Protein AF-A0A7S2B2K2-F1 (afdb_monomer_lite)

Structure (mmCIF, N/CA/C/O backbone):
data_AF-A0A7S2B2K2-F1
#
_entry.id   AF-A0A7S2B2K2-F1
#
loop_
_atom_site.group_PDB
_atom_site.id
_atom_site.type_symbol
_atom_site.label_atom_id
_atom_site.label_alt_id
_atom_site.label_comp_id
_atom_site.label_asym_id
_atom_site.label_entity_id
_atom_site.label_seq_id
_atom_site.pdbx_PDB_ins_code
_atom_site.Cartn_x
_atom_site.Cartn_y
_atom_site.Cartn_z
_atom_site.occupancy
_atom_site.B_iso_or_equiv
_atom_site.auth_seq_id
_atom_site.auth_comp_id
_atom_site.auth_asym_id
_atom_site.auth_atom_id
_atom_site.pdbx_PDB_model_num
ATOM 1 N N . LYS A 1 1 ? 22.784 30.316 -49.804 1.00 37.50 1 LYS A N 1
ATOM 2 C CA . LYS A 1 1 ? 23.635 29.127 -49.554 1.00 37.50 1 LYS A CA 1
ATOM 3 C C . LYS A 1 1 ? 23.018 28.379 -48.382 1.00 37.50 1 LYS A C 1
ATOM 5 O O . LYS A 1 1 ? 23.292 28.736 -47.247 1.00 37.50 1 LYS A O 1
ATOM 10 N N . GLY A 1 2 ? 22.085 27.472 -48.675 1.00 40.12 2 GLY A N 1
ATOM 11 C CA . GLY A 1 2 ? 21.479 26.598 -47.675 1.00 40.12 2 GLY A CA 1
ATOM 12 C C . GLY A 1 2 ? 22.471 25.495 -47.340 1.00 40.12 2 GLY A C 1
ATOM 13 O O . GLY A 1 2 ? 22.910 24.784 -48.241 1.00 40.12 2 GLY A O 1
ATOM 14 N N . GLY A 1 3 ? 22.888 25.439 -46.079 1.00 42.56 3 GLY A N 1
ATOM 15 C CA . GLY A 1 3 ? 23.553 24.270 -45.527 1.00 42.56 3 GLY A CA 1
ATOM 16 C C . GLY A 1 3 ? 22.473 23.242 -45.251 1.00 42.56 3 GLY A C 1
ATOM 17 O O . GLY A 1 3 ? 21.710 23.401 -44.304 1.00 42.56 3 GLY A O 1
ATOM 18 N N . ASP A 1 4 ? 22.381 22.261 -46.136 1.00 43.78 4 ASP A N 1
ATOM 19 C CA . ASP A 1 4 ? 21.595 21.055 -45.940 1.00 43.78 4 ASP A CA 1
ATOM 20 C C . ASP A 1 4 ? 22.182 20.329 -44.721 1.00 43.78 4 ASP A C 1
ATOM 22 O O . ASP A 1 4 ? 23.318 19.843 -44.747 1.00 43.78 4 ASP A O 1
ATOM 26 N N . VAL A 1 5 ? 21.463 20.384 -43.598 1.00 50.50 5 VAL A N 1
ATOM 27 C CA . VAL A 1 5 ? 21.798 19.626 -42.394 1.00 50.50 5 VAL A CA 1
ATOM 28 C C . VAL A 1 5 ? 21.483 18.182 -42.742 1.00 50.50 5 VAL A C 1
ATOM 30 O O . VAL A 1 5 ? 20.337 17.758 -42.672 1.00 50.50 5 VAL A O 1
ATOM 33 N N . SER A 1 6 ? 22.502 17.453 -43.194 1.00 49.41 6 SER A N 1
ATOM 34 C CA . SER A 1 6 ? 22.419 16.010 -43.394 1.00 49.41 6 SER A CA 1
ATOM 35 C C . SER A 1 6 ? 22.081 15.351 -42.059 1.00 49.41 6 SER A C 1
ATOM 37 O O . SER A 1 6 ? 22.935 15.120 -41.205 1.00 49.41 6 SER A O 1
ATOM 39 N N . GLU A 1 7 ? 20.792 15.104 -41.864 1.00 53.19 7 GLU A N 1
ATOM 40 C CA . GLU A 1 7 ? 20.238 14.296 -40.794 1.00 53.19 7 GLU A CA 1
ATOM 41 C C . GLU A 1 7 ? 20.699 12.853 -41.041 1.00 53.19 7 GLU A C 1
ATOM 43 O O . GLU A 1 7 ? 20.046 12.058 -41.714 1.00 53.19 7 GLU A O 1
ATOM 48 N N . SER A 1 8 ? 21.912 12.539 -40.580 1.00 51.50 8 SER A N 1
ATOM 49 C CA . SER A 1 8 ? 22.456 11.186 -40.587 1.00 51.50 8 SER A CA 1
ATOM 50 C C . SER A 1 8 ? 21.660 10.342 -39.587 1.00 51.50 8 SER A C 1
ATOM 52 O O . SER A 1 8 ? 22.046 10.191 -38.426 1.00 51.50 8 SER A O 1
ATOM 54 N N . THR A 1 9 ? 20.510 9.840 -40.024 1.00 63.94 9 THR A N 1
ATOM 55 C CA . THR A 1 9 ? 19.790 8.750 -39.368 1.00 63.94 9 THR A CA 1
ATOM 56 C C . THR A 1 9 ? 20.682 7.522 -39.469 1.00 63.94 9 THR A C 1
ATOM 58 O O . THR A 1 9 ? 20.973 7.036 -40.560 1.00 63.94 9 THR A O 1
ATOM 61 N N . ASP A 1 10 ? 21.225 7.078 -38.337 1.00 83.44 10 ASP A N 1
ATOM 62 C CA . ASP A 1 10 ? 21.935 5.807 -38.267 1.00 83.44 10 ASP A CA 1
ATOM 63 C C . ASP A 1 10 ? 20.862 4.705 -38.235 1.00 83.44 10 ASP A C 1
ATOM 65 O O . ASP A 1 10 ? 20.211 4.524 -37.201 1.00 83.44 10 ASP A O 1
ATOM 69 N N . PRO A 1 11 ? 20.640 3.967 -39.341 1.00 88.00 11 PRO A N 1
ATOM 70 C CA . PRO A 1 11 ? 19.542 3.009 -39.435 1.00 88.00 11 PRO A CA 1
ATOM 71 C C . PRO A 1 11 ? 19.664 1.884 -38.403 1.00 88.00 11 PRO A C 1
ATOM 73 O O . PRO A 1 11 ? 18.655 1.292 -38.015 1.00 88.00 11 PRO A O 1
ATOM 76 N N . LEU A 1 12 ? 20.882 1.586 -37.932 1.00 86.06 12 LEU A N 1
ATOM 77 C CA . LEU A 1 12 ? 21.098 0.602 -36.878 1.00 86.06 12 LEU A CA 1
ATOM 78 C C . LEU A 1 12 ? 20.634 1.140 -35.524 1.00 86.06 12 LEU A C 1
ATOM 80 O O . LEU A 1 12 ? 20.020 0.391 -34.764 1.00 86.06 12 LEU A O 1
ATOM 84 N N . ARG A 1 13 ? 20.900 2.420 -35.240 1.00 86.19 13 ARG A N 1
ATOM 85 C CA . ARG A 1 13 ? 20.445 3.114 -34.028 1.00 86.19 13 ARG A CA 1
ATOM 86 C C . ARG A 1 13 ? 18.924 3.255 -33.992 1.00 86.19 13 ARG A C 1
ATOM 88 O O . ARG A 1 13 ? 18.318 3.054 -32.942 1.00 86.19 13 ARG A O 1
ATOM 95 N N . ASP A 1 14 ? 18.305 3.561 -35.126 1.00 88.44 14 ASP A N 1
ATOM 96 C CA . ASP A 1 14 ? 16.847 3.679 -35.214 1.00 88.44 14 ASP A CA 1
ATOM 97 C C . ASP A 1 14 ? 16.176 2.310 -35.042 1.00 88.44 14 ASP A C 1
ATOM 99 O O . ASP A 1 14 ? 15.229 2.155 -34.264 1.00 88.44 14 ASP A O 1
ATOM 103 N N . TRP A 1 15 ? 16.714 1.278 -35.701 1.00 90.31 15 TRP A N 1
ATOM 104 C CA . TRP A 1 15 ? 16.233 -0.093 -35.545 1.00 90.31 15 TRP A CA 1
ATOM 105 C C . TRP A 1 15 ? 16.385 -0.603 -34.107 1.00 90.31 15 TRP A C 1
ATOM 107 O O . TRP A 1 15 ? 15.458 -1.205 -33.563 1.00 90.31 15 TRP A O 1
ATOM 117 N N . SER A 1 16 ? 17.530 -0.365 -33.468 1.00 88.06 16 SER A N 1
ATOM 118 C CA . SER A 1 16 ? 17.791 -0.827 -32.101 1.00 88.06 16 SER A CA 1
ATOM 119 C C . SER A 1 16 ? 16.955 -0.071 -31.070 1.00 88.06 16 SER A C 1
ATOM 121 O O . SER A 1 16 ? 16.406 -0.703 -30.165 1.00 88.06 16 SER A O 1
ATOM 123 N N . GLY A 1 17 ? 16.759 1.239 -31.254 1.00 89.19 17 GLY A N 1
ATOM 124 C CA . GLY A 1 17 ? 15.802 2.030 -30.484 1.00 89.19 17 GLY A CA 1
ATOM 125 C C . GLY A 1 17 ? 14.394 1.441 -30.564 1.00 89.19 17 GLY A C 1
ATOM 126 O O . GLY A 1 17 ? 13.789 1.155 -29.531 1.00 89.19 17 GLY A O 1
ATOM 127 N N . ALA A 1 18 ? 13.912 1.136 -31.775 1.00 91.44 18 ALA A N 1
ATOM 128 C CA . ALA A 1 18 ? 12.607 0.501 -31.969 1.00 91.44 18 ALA A CA 1
ATOM 129 C C . ALA A 1 18 ? 12.501 -0.873 -31.279 1.00 91.44 18 ALA A C 1
ATOM 131 O O . ALA A 1 18 ? 11.445 -1.217 -30.740 1.00 91.44 18 ALA A O 1
ATOM 132 N N . ARG A 1 19 ? 13.587 -1.662 -31.245 1.00 92.56 19 ARG A N 1
ATOM 133 C CA . ARG A 1 19 ? 13.623 -2.951 -30.530 1.00 92.56 19 ARG A CA 1
ATOM 134 C C . ARG A 1 19 ? 13.551 -2.788 -29.019 1.00 92.56 19 ARG A C 1
ATOM 136 O O . ARG A 1 19 ? 12.788 -3.516 -28.387 1.00 92.56 19 ARG A O 1
ATOM 143 N N . VAL A 1 20 ? 14.287 -1.835 -28.452 1.00 92.00 20 VAL A N 1
ATOM 144 C CA . VAL A 1 20 ? 14.217 -1.526 -27.016 1.00 92.00 20 VAL A CA 1
ATOM 145 C C . VAL A 1 20 ? 12.815 -1.048 -26.647 1.00 92.00 20 VAL A C 1
ATOM 147 O O . VAL A 1 20 ? 12.232 -1.565 -25.698 1.00 92.00 20 VAL A O 1
ATOM 150 N N . SER A 1 21 ? 12.226 -0.135 -27.423 1.00 92.69 21 SER A N 1
ATOM 151 C CA . SER A 1 21 ? 10.855 0.334 -27.188 1.00 92.69 21 SER A CA 1
ATOM 152 C C . SER A 1 21 ? 9.833 -0.802 -27.251 1.00 92.69 21 SER A C 1
ATOM 154 O O . SER A 1 21 ? 8.958 -0.895 -26.392 1.00 92.69 21 SER A O 1
ATOM 156 N N . ASN A 1 22 ? 9.959 -1.704 -28.228 1.00 95.19 22 ASN A N 1
ATOM 157 C CA . ASN A 1 22 ? 9.084 -2.867 -28.339 1.00 95.19 22 ASN A CA 1
ATOM 158 C C . ASN A 1 22 ? 9.246 -3.832 -27.150 1.00 95.19 22 ASN A C 1
ATOM 160 O O . ASN A 1 22 ? 8.245 -4.327 -26.636 1.00 95.19 22 ASN A O 1
ATOM 164 N N . PHE A 1 23 ? 10.478 -4.057 -26.685 1.00 94.44 23 PHE A N 1
ATOM 165 C CA . PHE A 1 23 ? 10.747 -4.859 -25.491 1.00 94.44 23 PHE A CA 1
ATOM 166 C C . PHE A 1 23 ? 10.125 -4.239 -24.236 1.00 94.44 23 PHE A C 1
ATOM 168 O O . PHE A 1 23 ? 9.427 -4.938 -23.509 1.00 94.44 23 PHE A O 1
ATOM 175 N N . LEU A 1 24 ? 10.324 -2.938 -24.002 1.00 95.25 24 LEU A N 1
ATOM 176 C CA . LEU A 1 24 ? 9.769 -2.243 -22.835 1.00 95.25 24 LEU A CA 1
ATOM 177 C C . LEU A 1 24 ? 8.238 -2.280 -22.826 1.00 95.25 24 LEU A C 1
ATOM 179 O O . LEU A 1 24 ? 7.645 -2.530 -21.782 1.00 95.25 24 LEU A O 1
ATOM 183 N N . SER A 1 25 ? 7.607 -2.115 -23.991 1.00 95.94 25 SER A N 1
ATOM 184 C CA . SER A 1 25 ? 6.154 -2.241 -24.114 1.00 95.94 25 SER A CA 1
ATOM 185 C C . SER A 1 25 ? 5.678 -3.654 -23.768 1.00 95.94 25 SER A C 1
ATOM 187 O O . SER A 1 25 ? 4.757 -3.812 -22.972 1.00 95.94 25 SER A O 1
ATOM 189 N N . GLN A 1 26 ? 6.317 -4.701 -24.297 1.00 95.75 26 GLN A N 1
ATOM 190 C CA . GLN A 1 26 ? 5.960 -6.082 -23.943 1.00 95.75 26 GLN A CA 1
ATOM 191 C C . GLN A 1 26 ? 6.201 -6.383 -22.459 1.00 95.75 26 GLN A C 1
ATOM 193 O O . GLN A 1 26 ? 5.396 -7.071 -21.832 1.00 95.75 26 GLN A O 1
ATOM 198 N N . LEU A 1 27 ? 7.285 -5.848 -21.897 1.00 96.31 27 LEU A N 1
ATOM 199 C CA . LEU A 1 27 ? 7.615 -5.988 -20.487 1.00 96.31 27 LEU A CA 1
ATOM 200 C C . LEU A 1 27 ? 6.532 -5.361 -19.606 1.00 96.31 27 LEU A C 1
ATOM 202 O O . LEU A 1 27 ? 6.058 -6.023 -18.692 1.00 96.31 27 LEU A O 1
ATOM 206 N N . GLU A 1 28 ? 6.090 -4.141 -19.908 1.00 95.69 28 GLU A N 1
ATOM 207 C CA . GLU A 1 28 ? 5.010 -3.462 -19.179 1.00 95.69 28 GLU A CA 1
ATOM 208 C C . GLU A 1 28 ? 3.710 -4.287 -19.167 1.00 95.69 28 GLU A C 1
ATOM 210 O O . GLU A 1 28 ? 3.126 -4.512 -18.105 1.00 95.69 28 GLU A O 1
ATOM 215 N N . HIS A 1 29 ? 3.303 -4.827 -20.321 1.00 95.12 29 HIS A N 1
ATOM 216 C CA . HIS A 1 29 ? 2.131 -5.706 -20.411 1.00 95.12 29 HIS A CA 1
ATOM 217 C C . HIS A 1 29 ? 2.321 -7.011 -19.623 1.00 95.12 29 HIS A C 1
ATOM 219 O O . HIS A 1 29 ? 1.382 -7.501 -18.999 1.00 95.12 29 HIS A O 1
ATOM 225 N N . GLY A 1 30 ? 3.530 -7.578 -19.636 1.00 95.69 30 GLY A N 1
ATOM 226 C CA . GLY A 1 30 ? 3.863 -8.772 -18.861 1.00 95.69 30 GLY A CA 1
ATOM 227 C C . GLY A 1 30 ? 3.807 -8.525 -17.353 1.00 95.69 30 GLY A C 1
ATOM 228 O O . GLY A 1 30 ? 3.218 -9.324 -16.624 1.00 95.69 30 GLY A O 1
ATOM 229 N N . LEU A 1 31 ? 4.354 -7.394 -16.896 1.00 96.25 31 LEU A N 1
ATOM 230 C CA . LEU A 1 31 ? 4.367 -6.993 -15.486 1.00 96.25 31 LEU A CA 1
ATOM 231 C C . LEU A 1 31 ? 2.955 -6.848 -14.913 1.00 96.25 31 LEU A C 1
ATOM 233 O O . LEU A 1 31 ? 2.746 -7.173 -13.747 1.00 96.25 31 LEU A O 1
ATOM 237 N N . ALA A 1 32 ? 1.980 -6.412 -15.716 1.00 94.25 32 ALA A N 1
ATOM 238 C CA . ALA A 1 32 ? 0.592 -6.262 -15.279 1.00 94.25 32 ALA A CA 1
ATOM 239 C C . ALA A 1 32 ? -0.039 -7.568 -14.750 1.00 94.25 32 ALA A C 1
ATOM 241 O O . ALA A 1 32 ? -0.949 -7.507 -13.922 1.00 94.25 32 ALA A O 1
ATOM 242 N N . ASN A 1 33 ? 0.473 -8.729 -15.174 1.00 94.19 33 ASN A N 1
ATOM 243 C CA . ASN A 1 33 ? -0.036 -10.047 -14.787 1.00 94.19 33 ASN A CA 1
ATOM 244 C C . ASN A 1 33 ? 0.641 -10.636 -13.534 1.00 94.19 33 ASN A C 1
ATOM 246 O O . ASN A 1 33 ? 0.239 -11.702 -13.080 1.00 94.19 33 ASN A O 1
ATOM 250 N N . LEU A 1 34 ? 1.681 -9.994 -12.990 1.00 95.12 34 LEU A N 1
ATOM 251 C CA . LEU A 1 34 ? 2.457 -10.533 -11.864 1.00 95.12 34 LEU A CA 1
ATOM 252 C C . LEU A 1 34 ? 1.904 -10.060 -10.525 1.00 95.12 34 LEU A C 1
ATOM 254 O O . LEU A 1 34 ? 2.040 -8.886 -10.195 1.00 95.12 34 LEU A O 1
ATOM 258 N N . GLU A 1 35 ? 1.286 -10.938 -9.747 1.00 93.56 35 GLU A N 1
ATOM 259 C CA . GLU A 1 35 ? 0.600 -10.561 -8.501 1.00 93.56 35 GLU A CA 1
ATOM 260 C C . GLU A 1 35 ? 1.529 -10.436 -7.284 1.00 93.56 35 GLU A C 1
ATOM 262 O O . GLU A 1 35 ? 1.184 -9.729 -6.340 1.00 93.56 35 GLU A O 1
ATOM 267 N N . ASP A 1 36 ? 2.708 -11.060 -7.320 1.00 93.88 36 ASP A N 1
ATOM 268 C CA . ASP A 1 36 ? 3.664 -11.077 -6.213 1.00 93.88 36 ASP A CA 1
ATOM 269 C C . ASP A 1 36 ? 4.946 -10.280 -6.518 1.00 93.88 36 ASP A C 1
ATOM 271 O O . ASP A 1 36 ? 5.459 -10.239 -7.644 1.00 93.88 36 ASP A O 1
ATOM 275 N N . GLY A 1 37 ? 5.484 -9.630 -5.489 1.00 94.19 37 GLY A N 1
ATOM 276 C CA . GLY A 1 37 ? 6.667 -8.783 -5.577 1.00 94.19 37 GLY A CA 1
ATOM 277 C C . GLY A 1 37 ? 7.954 -9.565 -5.840 1.00 94.19 37 GLY A C 1
ATOM 278 O O . GLY A 1 37 ? 8.872 -9.030 -6.466 1.00 94.19 37 GLY A O 1
ATOM 279 N N . ALA A 1 38 ? 8.032 -10.830 -5.420 1.00 94.50 38 ALA A N 1
ATOM 280 C CA . ALA A 1 38 ? 9.200 -11.676 -5.665 1.00 94.50 38 ALA A CA 1
ATOM 281 C C . ALA A 1 38 ? 9.369 -11.990 -7.163 1.00 94.50 38 ALA A C 1
ATOM 283 O O . ALA A 1 38 ? 10.470 -11.845 -7.702 1.00 94.50 38 ALA A O 1
ATOM 284 N N . SER A 1 39 ? 8.283 -12.331 -7.858 1.00 96.06 39 SER A N 1
ATOM 285 C CA . SER A 1 39 ? 8.262 -12.531 -9.310 1.00 96.06 39 SER A CA 1
ATOM 286 C C . SER A 1 39 ? 8.630 -11.253 -10.058 1.00 96.06 39 SER A C 1
ATOM 288 O O . SER A 1 39 ? 9.457 -11.289 -10.972 1.00 96.06 39 SER A O 1
ATOM 290 N N . VAL A 1 40 ? 8.077 -10.105 -9.648 1.00 96.88 40 VAL A N 1
ATOM 291 C CA . VAL A 1 40 ? 8.428 -8.796 -10.229 1.00 96.88 40 VAL A CA 1
ATOM 292 C C . VAL A 1 40 ? 9.926 -8.513 -10.074 1.00 96.88 40 VAL A C 1
ATOM 294 O O . VAL A 1 40 ? 10.575 -8.081 -11.028 1.00 96.88 40 VAL A O 1
ATOM 297 N N . ALA A 1 41 ? 10.503 -8.810 -8.910 1.00 95.44 41 ALA A N 1
ATOM 298 C CA . ALA A 1 41 ? 11.930 -8.631 -8.657 1.00 95.44 41 ALA A CA 1
ATOM 299 C C . ALA A 1 41 ? 12.814 -9.566 -9.494 1.00 95.44 41 ALA A C 1
ATOM 301 O O . ALA A 1 41 ? 13.833 -9.124 -10.024 1.00 95.44 41 ALA A O 1
ATOM 302 N N . GLY A 1 42 ? 12.406 -10.824 -9.681 1.00 96.50 42 GLY A N 1
ATOM 303 C CA . GLY A 1 42 ? 13.110 -11.755 -10.569 1.00 96.50 42 GLY A CA 1
ATOM 304 C C . GLY A 1 42 ? 13.118 -11.272 -12.023 1.00 96.50 42 GLY A C 1
ATOM 305 O O . GLY A 1 42 ? 14.152 -11.292 -12.695 1.00 96.50 42 GLY A O 1
ATOM 306 N N . VAL A 1 43 ? 11.988 -10.747 -12.508 1.00 96.81 43 VAL A N 1
ATOM 307 C CA . VAL A 1 43 ? 11.915 -10.143 -13.849 1.00 96.81 43 VAL A CA 1
ATOM 308 C C . VAL A 1 43 ? 12.798 -8.893 -13.946 1.00 96.81 43 VAL A C 1
ATOM 310 O O . VAL A 1 43 ? 13.469 -8.707 -14.966 1.00 96.81 43 VAL A O 1
ATOM 313 N N . LEU A 1 44 ? 12.860 -8.067 -12.895 1.00 96.44 44 LEU A N 1
ATOM 314 C CA . LEU A 1 44 ? 13.755 -6.905 -12.839 1.00 96.44 44 LEU A CA 1
ATOM 315 C C . LEU A 1 44 ? 15.220 -7.325 -12.950 1.00 96.44 44 LEU A C 1
ATOM 317 O O . LEU A 1 44 ? 15.959 -6.732 -13.734 1.00 96.44 44 LEU A O 1
ATOM 321 N N . GLU A 1 45 ? 15.638 -8.355 -12.217 1.00 95.94 45 GLU A N 1
ATOM 322 C CA . GLU A 1 45 ? 17.009 -8.872 -12.263 1.00 95.94 45 GLU A CA 1
ATOM 323 C C . GLU A 1 45 ? 17.395 -9.308 -13.684 1.00 95.94 45 GLU A C 1
ATOM 325 O O . GLU A 1 45 ? 18.427 -8.885 -14.217 1.00 95.94 45 GLU A O 1
ATOM 330 N N . HIS A 1 46 ? 16.529 -10.077 -14.349 1.00 95.88 46 HIS A N 1
ATOM 331 C CA . HIS A 1 46 ? 16.762 -10.510 -15.726 1.00 95.88 46 HIS A CA 1
ATOM 332 C C . HIS A 1 46 ? 16.770 -9.345 -16.725 1.00 95.88 46 HIS A C 1
ATOM 334 O O . HIS A 1 46 ? 17.636 -9.296 -17.607 1.00 95.88 46 HIS A O 1
ATOM 340 N N . ALA A 1 47 ? 15.859 -8.380 -16.581 1.00 96.06 47 ALA A N 1
ATOM 341 C CA . ALA A 1 47 ? 15.828 -7.187 -17.423 1.00 96.06 47 ALA A CA 1
ATOM 342 C C . ALA A 1 47 ? 17.090 -6.328 -17.230 1.00 96.06 47 ALA A C 1
ATOM 344 O O . ALA A 1 47 ? 17.668 -5.847 -18.208 1.00 96.06 47 ALA A O 1
ATOM 345 N N . MET A 1 48 ? 17.570 -6.198 -15.990 1.00 95.44 48 MET A N 1
ATOM 346 C CA . MET A 1 48 ? 18.809 -5.493 -15.656 1.00 95.44 48 MET A CA 1
ATOM 347 C C . MET A 1 48 ? 20.038 -6.194 -16.239 1.00 95.44 48 MET A C 1
ATOM 349 O O . MET A 1 48 ? 20.897 -5.530 -16.826 1.00 95.44 48 MET A O 1
ATOM 353 N N . TYR A 1 49 ? 20.118 -7.524 -16.137 1.00 96.44 49 TYR A N 1
ATOM 354 C CA . TYR A 1 49 ? 21.194 -8.310 -16.749 1.00 96.44 49 TYR A CA 1
ATOM 355 C C . TYR A 1 49 ? 21.204 -8.179 -18.279 1.00 96.44 49 TYR A C 1
ATOM 357 O O . TYR A 1 49 ? 22.265 -7.998 -18.889 1.00 96.44 49 TYR A O 1
ATOM 365 N N . CYS A 1 50 ? 20.023 -8.226 -18.902 1.00 94.50 50 CYS A N 1
ATOM 366 C CA . CYS A 1 50 ? 19.855 -8.027 -20.339 1.00 94.50 50 CYS A CA 1
ATOM 367 C C . CYS A 1 50 ? 20.341 -6.633 -20.765 1.00 94.50 50 CYS A C 1
ATOM 369 O O . CYS A 1 50 ? 21.201 -6.520 -21.643 1.00 94.50 50 CYS A O 1
ATOM 371 N N . GLY A 1 51 ? 19.877 -5.581 -20.083 1.00 95.25 51 GLY A N 1
ATOM 372 C CA . GLY A 1 51 ? 20.288 -4.203 -20.356 1.00 95.25 51 GLY A CA 1
ATOM 373 C C . GLY A 1 51 ? 21.789 -3.978 -20.170 1.00 95.25 51 GLY A C 1
ATOM 374 O O . GLY A 1 51 ? 22.423 -3.358 -21.019 1.00 95.25 51 GLY A O 1
ATOM 375 N N . ALA A 1 52 ? 22.399 -4.556 -19.131 1.00 94.81 52 ALA A N 1
ATOM 376 C CA . ALA A 1 52 ? 23.849 -4.488 -18.933 1.00 94.81 52 ALA A CA 1
ATOM 377 C C . ALA A 1 52 ? 24.629 -5.217 -20.042 1.00 94.81 52 ALA A C 1
ATOM 379 O O . ALA A 1 52 ? 25.686 -4.753 -20.476 1.00 94.81 52 ALA A O 1
ATOM 380 N N . SER A 1 53 ? 24.114 -6.354 -20.516 1.00 94.25 53 SER A N 1
ATOM 381 C CA . SER A 1 53 ? 24.746 -7.130 -21.586 1.00 94.25 53 SER A CA 1
ATOM 382 C C . SER A 1 53 ? 24.707 -6.398 -22.926 1.00 94.25 53 SER A C 1
ATOM 384 O O . SER A 1 53 ? 25.729 -6.349 -23.612 1.00 94.25 53 SER A O 1
ATOM 386 N N . LEU A 1 54 ? 23.574 -5.774 -23.261 1.00 90.31 54 LEU A N 1
ATOM 387 C CA . LEU A 1 54 ? 23.422 -4.949 -24.465 1.00 90.31 54 LEU A CA 1
ATOM 388 C C . LEU A 1 54 ? 24.100 -3.575 -24.344 1.00 90.31 54 LEU A C 1
ATOM 390 O O . LEU A 1 54 ? 24.553 -3.020 -25.345 1.00 90.31 54 LEU A O 1
ATOM 394 N N . GLY A 1 55 ? 24.291 -3.065 -23.127 1.00 91.62 55 GLY A N 1
ATOM 395 C CA . GLY A 1 55 ? 25.081 -1.861 -22.873 1.00 91.62 55 GLY A CA 1
ATOM 396 C C . GLY A 1 55 ? 26.519 -1.956 -23.393 1.00 91.62 55 GLY A C 1
ATOM 397 O O . GLY A 1 55 ? 27.065 -0.960 -23.860 1.00 91.62 55 GLY A O 1
ATOM 398 N N . ARG A 1 56 ? 27.111 -3.162 -23.431 1.00 91.19 56 ARG A N 1
ATOM 399 C CA . ARG A 1 56 ? 28.457 -3.391 -23.999 1.00 91.19 56 ARG A CA 1
ATOM 400 C C . ARG A 1 56 ? 28.554 -3.087 -25.497 1.00 91.19 56 ARG A C 1
ATOM 402 O O . ARG A 1 56 ? 29.649 -2.835 -25.986 1.00 91.19 56 ARG A O 1
ATOM 409 N N . VAL A 1 57 ? 27.428 -3.117 -26.209 1.00 88.12 57 VAL A N 1
ATOM 410 C CA . VAL A 1 57 ? 27.328 -2.784 -27.640 1.00 88.12 57 VAL A CA 1
ATOM 411 C C . VAL A 1 57 ? 26.596 -1.457 -27.877 1.00 88.12 57 VAL A C 1
ATOM 413 O O . VAL A 1 57 ? 26.174 -1.181 -28.995 1.00 88.12 57 VAL A O 1
ATOM 416 N N . GLY A 1 58 ? 26.461 -0.625 -26.835 1.00 85.75 58 GLY A N 1
ATOM 417 C CA . GLY A 1 58 ? 25.903 0.728 -26.924 1.00 85.75 58 GLY A CA 1
ATOM 418 C C . GLY A 1 58 ? 24.401 0.850 -26.647 1.00 85.75 58 GLY A C 1
ATOM 419 O O . GLY A 1 58 ? 23.858 1.937 -26.814 1.00 85.75 58 GLY A O 1
ATOM 420 N N . TYR A 1 59 ? 23.729 -0.218 -26.198 1.00 87.00 59 TYR A N 1
ATOM 421 C CA . TYR A 1 59 ? 22.271 -0.245 -25.999 1.00 87.00 59 TYR A CA 1
ATOM 422 C C . TYR A 1 59 ? 21.875 -0.570 -24.555 1.00 87.00 59 TYR A C 1
ATOM 424 O O . TYR A 1 59 ? 21.291 -1.614 -24.269 1.00 87.00 59 TYR A O 1
ATOM 432 N N . ASP A 1 60 ? 22.203 0.332 -23.631 1.00 92.81 60 ASP A N 1
ATOM 433 C CA . ASP A 1 60 ? 21.819 0.208 -22.222 1.00 92.81 60 ASP A CA 1
ATOM 434 C C . ASP A 1 60 ? 20.464 0.881 -21.954 1.00 92.81 60 ASP A C 1
ATOM 436 O O . ASP A 1 60 ? 20.346 2.105 -21.990 1.00 92.81 60 ASP A O 1
ATOM 440 N N . PHE A 1 61 ? 19.437 0.080 -21.666 1.00 93.56 61 PHE A N 1
ATOM 441 C CA . PHE A 1 61 ? 18.085 0.560 -21.360 1.00 93.56 61 PHE A CA 1
ATOM 442 C C . PHE A 1 61 ? 17.737 0.507 -19.867 1.00 93.56 61 PHE A C 1
ATOM 444 O O . PHE A 1 61 ? 16.589 0.761 -19.503 1.00 93.56 61 PHE A O 1
ATOM 451 N N . ARG A 1 62 ? 18.689 0.191 -18.977 1.00 95.12 62 ARG A N 1
ATOM 452 C CA . ARG A 1 62 ? 18.406 -0.001 -17.539 1.00 95.12 62 ARG A CA 1
ATOM 453 C C . ARG A 1 62 ? 17.773 1.225 -16.883 1.00 95.12 62 ARG A C 1
ATOM 455 O O . ARG A 1 62 ? 16.901 1.083 -16.032 1.00 95.12 62 ARG A O 1
ATOM 462 N N . ALA A 1 63 ? 18.149 2.422 -17.334 1.00 92.75 63 ALA A N 1
ATOM 463 C CA . ALA A 1 63 ? 17.567 3.683 -16.871 1.00 92.75 63 ALA A CA 1
ATOM 464 C C . ALA A 1 63 ? 16.052 3.800 -17.140 1.00 92.75 63 ALA A C 1
ATOM 466 O O . ALA A 1 63 ? 15.372 4.572 -16.471 1.00 92.75 63 ALA A O 1
ATOM 467 N N . LEU A 1 64 ? 15.519 3.029 -18.093 1.00 94.25 64 LEU A N 1
ATOM 468 C CA . LEU A 1 64 ? 14.105 3.024 -18.470 1.00 94.25 64 LEU A CA 1
ATOM 469 C C . LEU A 1 64 ? 13.281 1.989 -17.688 1.00 94.25 64 LEU A C 1
ATOM 471 O O . LEU A 1 64 ? 12.057 2.023 -17.750 1.00 94.25 64 LEU A O 1
ATOM 475 N N . LEU A 1 65 ? 13.927 1.077 -16.951 1.00 95.12 65 LEU A N 1
ATOM 476 C CA . LEU A 1 65 ? 13.235 0.005 -16.230 1.00 95.12 65 LEU A CA 1
ATOM 477 C C . LEU A 1 65 ? 12.583 0.508 -14.942 1.00 95.12 65 LEU A C 1
ATOM 479 O O . LEU A 1 65 ? 11.430 0.180 -14.686 1.00 95.12 65 LEU A O 1
ATOM 483 N N . ALA A 1 66 ? 13.288 1.331 -14.161 1.00 92.81 66 ALA A N 1
ATOM 484 C CA . ALA A 1 66 ? 12.835 1.796 -12.848 1.00 92.81 66 ALA A CA 1
ATOM 485 C C . ALA A 1 66 ? 11.348 2.220 -12.789 1.00 92.81 66 ALA A C 1
ATOM 48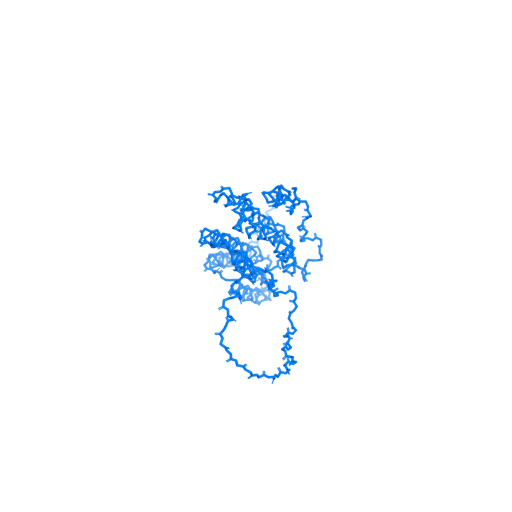7 O O . ALA A 1 66 ? 10.631 1.652 -11.967 1.00 92.81 66 ALA A O 1
ATOM 488 N N . PRO A 1 67 ? 10.833 3.120 -13.656 1.00 93.62 67 PRO A N 1
ATOM 489 C CA . PRO A 1 67 ? 9.432 3.544 -13.578 1.00 93.62 67 PRO A CA 1
ATOM 490 C C . PRO A 1 67 ? 8.424 2.406 -13.808 1.00 93.62 67 PRO A C 1
ATOM 492 O O . PRO A 1 67 ? 7.391 2.386 -13.145 1.00 93.62 67 PRO A O 1
ATOM 495 N N . LEU A 1 68 ? 8.726 1.439 -14.685 1.00 95.62 68 LEU A N 1
ATOM 496 C CA . LEU A 1 68 ? 7.828 0.315 -14.985 1.00 95.62 68 LEU A CA 1
ATOM 497 C C . LEU A 1 68 ? 7.664 -0.609 -13.773 1.00 95.62 68 LEU A C 1
ATOM 499 O O . LEU A 1 68 ? 6.555 -1.002 -13.410 1.00 95.62 68 LEU A O 1
ATOM 503 N N . PHE A 1 69 ? 8.780 -0.938 -13.121 1.00 96.38 69 PHE A N 1
ATOM 504 C CA . PHE A 1 69 ? 8.769 -1.814 -11.952 1.00 96.38 69 PHE A CA 1
ATOM 505 C C . PHE A 1 69 ? 8.226 -1.099 -10.718 1.00 96.38 69 PHE A C 1
ATOM 507 O O . PHE A 1 69 ? 7.425 -1.682 -9.991 1.00 96.38 69 PHE A O 1
ATOM 514 N N . GLU A 1 70 ? 8.593 0.168 -10.503 1.00 94.62 70 GLU A N 1
ATOM 515 C CA . GLU A 1 70 ? 8.056 0.976 -9.405 1.00 94.62 70 GLU A CA 1
ATOM 516 C C . GLU A 1 70 ? 6.526 1.083 -9.480 1.00 94.62 70 GLU A C 1
ATOM 518 O O . GLU A 1 70 ? 5.848 0.883 -8.470 1.00 94.62 70 GLU A O 1
ATOM 523 N N . GLN A 1 71 ? 5.971 1.314 -10.676 1.00 95.00 71 GLN A N 1
ATOM 524 C CA . GLN A 1 71 ? 4.523 1.326 -10.887 1.00 95.00 71 GLN A CA 1
ATOM 525 C C . GLN A 1 71 ? 3.888 -0.023 -10.537 1.00 95.00 71 GLN A C 1
ATOM 527 O O . GLN A 1 71 ? 2.824 -0.058 -9.911 1.00 95.00 71 GLN A O 1
ATOM 532 N N . ARG A 1 72 ? 4.533 -1.143 -10.895 1.00 96.75 72 ARG A N 1
ATOM 533 C CA . ARG A 1 72 ? 3.989 -2.463 -10.568 1.00 96.75 72 ARG A CA 1
ATOM 534 C C . ARG A 1 72 ? 4.034 -2.759 -9.069 1.00 96.75 72 ARG A C 1
ATOM 536 O O . ARG A 1 72 ? 3.023 -3.199 -8.528 1.00 96.75 72 ARG A O 1
ATOM 543 N N . PHE A 1 73 ? 5.149 -2.484 -8.392 1.00 96.19 73 PHE A N 1
ATOM 544 C CA . PHE A 1 73 ? 5.250 -2.649 -6.937 1.00 96.19 73 PHE A CA 1
ATOM 545 C C . PHE A 1 73 ? 4.222 -1.791 -6.193 1.00 96.19 73 PHE A C 1
ATOM 547 O O . PHE A 1 73 ? 3.590 -2.270 -5.252 1.00 96.19 73 PHE A O 1
ATOM 554 N N . ALA A 1 74 ? 3.996 -0.556 -6.651 1.00 95.56 74 ALA A N 1
ATOM 555 C CA . ALA A 1 74 ? 2.960 0.307 -6.098 1.00 95.56 74 ALA A CA 1
ATOM 556 C C . ALA A 1 74 ? 1.551 -0.288 -6.266 1.00 95.56 74 ALA A C 1
ATOM 558 O O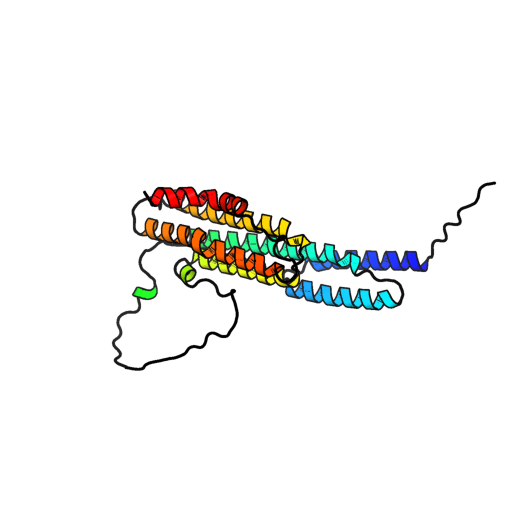 . ALA A 1 74 ? 0.768 -0.276 -5.318 1.00 95.56 74 ALA A O 1
ATOM 559 N N . ALA A 1 75 ? 1.238 -0.851 -7.438 1.00 96.62 75 ALA A N 1
ATOM 560 C CA . ALA A 1 75 ? -0.053 -1.489 -7.696 1.00 96.62 75 ALA A CA 1
ATOM 561 C C . ALA A 1 75 ? -0.283 -2.736 -6.822 1.00 96.62 75 ALA A C 1
ATOM 563 O O . ALA A 1 75 ? -1.373 -2.906 -6.274 1.00 96.62 75 ALA A O 1
ATOM 564 N N . ILE A 1 76 ? 0.743 -3.579 -6.648 1.00 97.25 76 ILE A N 1
ATOM 565 C CA . ILE A 1 76 ? 0.684 -4.754 -5.762 1.00 97.25 76 ILE A CA 1
ATOM 566 C C . ILE A 1 76 ? 0.444 -4.314 -4.315 1.00 97.25 76 ILE A C 1
ATOM 568 O O . ILE A 1 76 ? -0.455 -4.835 -3.658 1.00 97.25 76 ILE A O 1
ATOM 572 N N . PHE A 1 77 ? 1.189 -3.313 -3.833 1.00 96.94 77 PHE A N 1
ATOM 573 C CA . PHE A 1 77 ? 1.005 -2.784 -2.481 1.00 96.94 77 PHE A CA 1
ATOM 574 C C . PHE A 1 77 ? -0.402 -2.210 -2.272 1.00 96.94 77 PHE A C 1
ATOM 576 O O . PHE A 1 77 ? -1.045 -2.526 -1.273 1.00 96.94 77 PHE A O 1
ATOM 583 N N . ALA A 1 78 ? -0.911 -1.417 -3.221 1.00 97.19 78 ALA A N 1
ATOM 584 C CA . ALA A 1 78 ? -2.256 -0.846 -3.147 1.00 97.19 78 ALA A CA 1
ATOM 585 C C . ALA A 1 78 ? -3.342 -1.935 -3.055 1.00 97.19 78 ALA A C 1
ATOM 587 O O . ALA A 1 78 ? -4.188 -1.885 -2.163 1.00 97.19 78 ALA A O 1
ATOM 588 N N . SER A 1 79 ? -3.269 -2.954 -3.919 1.00 97.50 79 SER A N 1
ATOM 589 C CA . SER A 1 79 ? -4.187 -4.105 -3.903 1.00 97.50 79 SER A CA 1
ATOM 590 C C . SER A 1 79 ? -4.083 -4.920 -2.606 1.00 97.50 79 SER A C 1
ATOM 592 O O . SER A 1 79 ? -5.093 -5.351 -2.035 1.00 97.50 79 SER A O 1
ATOM 594 N N . GLY A 1 80 ? -2.862 -5.096 -2.093 1.00 97.44 80 GLY A N 1
ATOM 595 C CA . GLY A 1 80 ? -2.603 -5.755 -0.815 1.00 97.44 80 GLY A CA 1
ATOM 596 C C . GLY A 1 80 ? -3.243 -5.015 0.361 1.00 97.44 80 GLY A C 1
ATOM 597 O O . GLY A 1 80 ? -3.945 -5.631 1.166 1.00 97.44 80 GLY A O 1
ATOM 598 N N . MET A 1 81 ? -3.087 -3.691 0.419 1.00 97.81 81 MET A N 1
ATOM 599 C CA . MET A 1 81 ? -3.685 -2.854 1.463 1.00 97.81 81 MET A CA 1
ATOM 600 C C . MET A 1 81 ? -5.216 -2.846 1.386 1.00 97.81 81 MET A C 1
ATOM 602 O O . MET A 1 81 ? -5.875 -3.021 2.411 1.00 97.81 81 MET A O 1
ATOM 606 N N . GLU A 1 82 ? -5.796 -2.723 0.188 1.00 97.81 82 GLU A N 1
ATOM 607 C CA . GLU A 1 82 ? -7.248 -2.838 -0.008 1.00 97.81 82 GLU A CA 1
ATOM 608 C C . GLU A 1 82 ? -7.763 -4.207 0.464 1.00 97.81 82 GLU A C 1
ATOM 610 O O . GLU A 1 82 ? -8.783 -4.308 1.153 1.00 97.81 82 GLU A O 1
ATOM 615 N N . THR A 1 83 ? -7.022 -5.272 0.151 1.00 98.12 83 THR A N 1
ATOM 616 C CA . THR A 1 83 ? -7.332 -6.623 0.620 1.00 98.12 83 THR A CA 1
ATOM 617 C C . THR A 1 83 ? -7.266 -6.732 2.135 1.00 98.12 83 THR A C 1
ATOM 619 O O . THR A 1 83 ? -8.195 -7.276 2.732 1.00 98.12 83 THR A O 1
ATOM 622 N N . ALA A 1 84 ? -6.226 -6.187 2.765 1.00 98.00 84 ALA A N 1
ATOM 623 C CA . ALA A 1 84 ? -6.071 -6.196 4.214 1.00 98.00 84 ALA A CA 1
ATOM 624 C C . ALA A 1 84 ? -7.260 -5.517 4.911 1.00 98.00 84 ALA A C 1
ATOM 626 O O . ALA A 1 84 ? -7.857 -6.108 5.811 1.00 98.00 84 ALA A O 1
ATOM 627 N N . VAL A 1 85 ? -7.663 -4.331 4.444 1.00 98.06 85 VAL A N 1
ATOM 628 C CA . VAL A 1 85 ? -8.810 -3.586 4.994 1.00 98.06 85 VAL A CA 1
ATOM 629 C C . VAL A 1 85 ? -10.129 -4.328 4.758 1.00 98.06 85 VAL A C 1
ATOM 631 O O . VAL A 1 85 ? -10.961 -4.428 5.661 1.00 98.06 85 VAL A O 1
ATOM 634 N N . ARG A 1 86 ? -10.332 -4.912 3.572 1.00 98.06 86 ARG A N 1
ATOM 635 C CA . ARG A 1 86 ? -11.545 -5.685 3.262 1.00 98.06 86 ARG A CA 1
ATOM 636 C C . ARG A 1 86 ? -11.680 -6.931 4.137 1.00 98.06 86 ARG A C 1
ATOM 638 O O . ARG A 1 86 ? -12.774 -7.206 4.632 1.00 98.06 86 ARG A O 1
ATOM 645 N N . VAL A 1 87 ? -10.602 -7.698 4.305 1.00 97.75 87 VAL A N 1
ATOM 646 C CA . VAL A 1 87 ? -10.614 -8.896 5.160 1.00 97.75 87 VAL A CA 1
ATOM 647 C C . VAL A 1 87 ? -10.780 -8.490 6.625 1.00 97.75 87 VAL A C 1
ATOM 649 O O . VAL A 1 87 ? -11.561 -9.119 7.336 1.00 97.75 87 VAL A O 1
ATOM 652 N N . PHE A 1 88 ? -10.138 -7.400 7.051 1.00 97.38 88 PHE A N 1
ATOM 653 C CA . PHE A 1 88 ? -10.346 -6.809 8.369 1.00 97.38 88 PHE A CA 1
ATOM 654 C C . PHE A 1 88 ? -11.820 -6.495 8.634 1.00 97.38 88 PHE A C 1
ATOM 656 O O . PHE A 1 88 ? -12.358 -6.963 9.635 1.00 97.38 88 PHE A O 1
ATOM 663 N N . ARG A 1 89 ? -12.494 -5.787 7.719 1.00 96.62 89 ARG A N 1
ATOM 664 C CA . ARG A 1 89 ? -13.923 -5.469 7.844 1.00 96.62 89 ARG A CA 1
ATOM 665 C C . ARG A 1 89 ? -14.782 -6.729 7.957 1.00 96.62 89 ARG A C 1
ATOM 667 O O . ARG A 1 89 ? -15.593 -6.839 8.867 1.00 96.62 89 ARG A O 1
ATOM 674 N N . GLY A 1 90 ? -14.547 -7.721 7.096 1.00 96.19 90 GLY A N 1
ATOM 675 C CA . GLY A 1 90 ? -15.255 -9.003 7.185 1.00 96.19 90 GLY A CA 1
ATOM 676 C C . GLY A 1 90 ? -15.009 -9.728 8.514 1.00 96.19 90 GLY A C 1
ATOM 677 O O . GLY A 1 90 ? -15.931 -10.304 9.089 1.00 96.19 90 GLY A O 1
ATOM 678 N N . SER A 1 91 ? -13.780 -9.667 9.036 1.00 95.81 91 SER A N 1
ATOM 679 C CA . SER A 1 91 ? -13.453 -10.223 10.349 1.00 95.81 91 SER A CA 1
ATOM 680 C C . SER A 1 91 ? -14.115 -9.448 11.484 1.00 95.81 91 SER A C 1
ATOM 682 O O . SER A 1 91 ? -14.490 -10.075 12.469 1.00 95.81 91 SER A O 1
ATOM 684 N N . LEU A 1 92 ? -14.233 -8.124 11.369 1.00 94.44 92 LEU A N 1
ATOM 685 C CA . LEU A 1 92 ? -14.879 -7.247 12.340 1.00 94.44 92 LEU A CA 1
ATOM 686 C C . LEU A 1 92 ? -16.384 -7.535 12.422 1.00 94.44 92 LEU A C 1
ATOM 688 O O . LEU A 1 92 ? -16.905 -7.730 13.516 1.00 94.44 92 LEU A O 1
ATOM 692 N N . ASP A 1 93 ? -17.057 -7.669 11.279 1.00 92.88 93 ASP A N 1
ATOM 693 C CA . ASP A 1 93 ? -18.492 -7.977 11.204 1.00 92.88 93 ASP A CA 1
ATOM 694 C C . ASP A 1 93 ? -18.840 -9.352 11.788 1.00 92.88 93 ASP A C 1
ATOM 696 O O . ASP A 1 93 ? -19.879 -9.524 12.431 1.00 92.88 93 ASP A O 1
ATOM 700 N N . ALA A 1 94 ? -17.961 -10.336 11.582 1.00 92.44 94 ALA A N 1
ATOM 701 C CA . ALA A 1 94 ? -18.115 -11.682 12.126 1.00 92.44 94 ALA A CA 1
ATOM 702 C C . ALA A 1 94 ? -17.705 -11.791 13.606 1.00 92.44 94 ALA A C 1
ATOM 704 O O . ALA A 1 94 ? -18.012 -12.796 14.257 1.00 92.44 94 ALA A O 1
ATOM 705 N N . HIS A 1 95 ? -16.984 -10.802 14.143 1.00 92.06 95 HIS A N 1
ATOM 706 C CA . HIS A 1 95 ? -16.439 -10.873 15.490 1.00 92.06 95 HIS A CA 1
ATOM 707 C C . HIS A 1 95 ? -17.520 -10.656 16.551 1.00 92.06 95 HIS A C 1
ATOM 709 O O . HIS A 1 95 ? -18.385 -9.789 16.441 1.00 92.06 95 HIS A O 1
ATOM 715 N N . ARG A 1 96 ? -17.443 -11.451 17.621 1.00 89.12 96 ARG 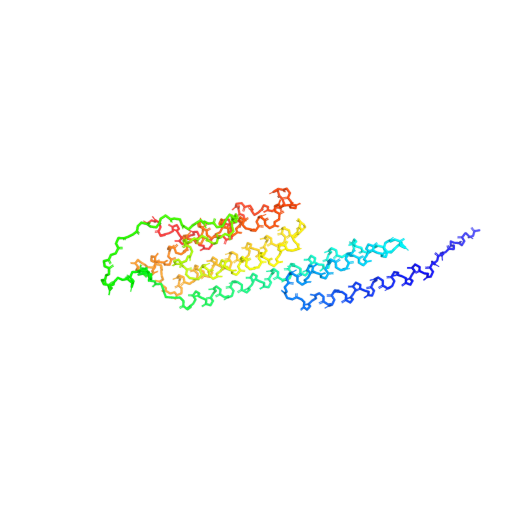A N 1
ATOM 716 C CA . ARG A 1 96 ? -18.274 -11.291 18.815 1.00 89.12 96 ARG A CA 1
ATOM 717 C C . ARG A 1 96 ? -17.382 -10.828 19.950 1.00 89.12 96 ARG A C 1
ATOM 719 O O . ARG A 1 96 ? -16.482 -11.555 20.362 1.00 89.12 96 ARG A O 1
ATOM 726 N N . TRP A 1 97 ? -17.647 -9.625 20.432 1.00 88.69 97 TRP A N 1
ATOM 727 C CA . TRP A 1 97 ? -16.912 -9.031 21.535 1.00 88.69 97 TRP A CA 1
ATOM 728 C C . TRP A 1 97 ? -17.223 -9.793 22.822 1.00 88.69 97 TRP A C 1
ATOM 730 O O . TRP A 1 97 ? -18.380 -9.985 23.174 1.00 88.69 97 TRP A O 1
ATOM 740 N N . SER A 1 98 ? -16.196 -10.270 23.516 1.00 79.62 98 SER A N 1
ATOM 741 C CA . SER A 1 98 ? -16.343 -10.906 24.823 1.00 79.62 98 SER A CA 1
ATOM 742 C C . SER A 1 98 ? -15.124 -10.591 25.677 1.00 79.62 98 SER A C 1
ATOM 744 O O . SER A 1 98 ? -13.996 -10.598 25.189 1.00 79.62 98 SER A O 1
ATOM 746 N N . THR A 1 99 ? -15.355 -10.324 26.959 1.00 64.69 99 THR A N 1
ATOM 747 C CA . THR A 1 99 ? -14.318 -10.151 27.988 1.00 64.69 99 THR A CA 1
ATOM 748 C C . THR A 1 99 ? -13.707 -11.480 28.427 1.00 64.69 99 THR A C 1
ATOM 750 O O . THR A 1 99 ? -12.656 -11.491 29.072 1.00 64.69 99 THR A O 1
ATOM 753 N N . ALA A 1 100 ? -14.337 -12.610 28.084 1.00 58.09 100 ALA A N 1
ATOM 754 C CA . ALA A 1 100 ? -13.816 -13.928 28.397 1.00 58.09 100 ALA A CA 1
ATOM 755 C C . ALA A 1 100 ? -12.592 -14.209 27.520 1.00 58.09 100 ALA A C 1
ATOM 757 O O . ALA A 1 100 ? -12.699 -14.535 26.338 1.00 58.09 100 ALA A O 1
ATOM 758 N N . SER A 1 101 ? -11.412 -14.078 28.124 1.00 50.34 101 SER A N 1
ATOM 759 C CA . SER A 1 101 ? -10.155 -14.484 27.510 1.00 50.34 101 SER A CA 1
ATOM 760 C C . SER A 1 101 ? -10.277 -15.937 27.020 1.00 50.34 101 SER A C 1
ATOM 762 O O . SER A 1 101 ? -10.593 -16.813 27.833 1.00 50.34 101 SER A O 1
ATOM 764 N N . PRO A 1 102 ? -10.013 -16.244 25.735 1.00 51.97 102 PRO A N 1
ATOM 765 C CA . PRO A 1 102 ? -10.105 -17.611 25.218 1.00 51.97 102 PRO A CA 1
ATOM 766 C C . PRO A 1 102 ? -9.133 -18.582 25.912 1.00 51.97 102 PRO A C 1
ATOM 768 O O . PRO A 1 102 ? -9.309 -19.793 25.824 1.00 51.97 102 PRO A O 1
ATOM 771 N N . MET A 1 103 ? -8.149 -18.072 26.666 1.00 49.22 103 MET A N 1
ATOM 772 C CA . MET A 1 103 ? -7.260 -18.882 27.509 1.00 49.22 103 MET A CA 1
ATOM 773 C C . MET A 1 103 ? -7.892 -19.370 28.820 1.00 49.22 103 MET A C 1
ATOM 775 O O . MET A 1 103 ? -7.322 -20.245 29.460 1.00 49.22 103 MET A O 1
ATOM 779 N N . SER A 1 104 ? -9.057 -18.863 29.234 1.00 40.97 104 SER A N 1
ATOM 780 C CA . SER A 1 104 ? -9.682 -19.301 30.492 1.00 40.97 104 SER A CA 1
ATOM 781 C C . SER A 1 104 ? -10.525 -20.578 30.354 1.00 40.97 104 SER A C 1
ATOM 783 O O . SER A 1 104 ? -11.052 -21.062 31.352 1.00 40.97 104 SER A O 1
ATOM 785 N N . ALA A 1 105 ? -10.652 -21.137 29.144 1.00 41.88 105 ALA A N 1
ATOM 786 C CA . ALA A 1 105 ? -11.397 -22.372 28.886 1.00 41.88 105 ALA A CA 1
ATOM 787 C C . ALA A 1 105 ? -10.532 -23.650 28.952 1.00 41.88 105 ALA A C 1
ATOM 789 O O . ALA A 1 105 ? -11.028 -24.732 28.649 1.00 41.88 105 ALA A O 1
ATOM 790 N N . VAL A 1 106 ? -9.257 -23.547 29.355 1.00 46.47 106 VAL A N 1
ATOM 791 C CA . VAL A 1 106 ? -8.364 -24.699 29.581 1.00 46.47 106 VAL A CA 1
ATOM 792 C C . VAL A 1 106 ? -7.923 -24.791 31.044 1.00 46.47 106 VAL A C 1
ATOM 794 O O . VAL A 1 106 ? -6.748 -24.801 31.376 1.00 46.47 106 VAL A O 1
ATOM 797 N N . SER A 1 107 ? -8.894 -24.877 31.947 1.00 40.12 107 SER A N 1
ATOM 798 C CA . SER A 1 107 ? -8.652 -25.368 33.304 1.00 40.12 107 SER A CA 1
ATOM 799 C C . SER A 1 107 ? -9.727 -26.383 33.633 1.00 40.12 107 SER A C 1
ATOM 801 O O . SER A 1 107 ? -10.861 -26.000 33.899 1.00 40.12 107 SER A O 1
ATOM 803 N N . SER A 1 108 ? -9.361 -27.662 33.505 1.00 40.88 108 SER A N 1
ATOM 804 C CA . SER A 1 108 ? -9.689 -28.765 34.423 1.00 40.88 108 SER A CA 1
ATOM 805 C C . SER A 1 108 ? -9.468 -30.113 33.730 1.00 40.88 108 SER A C 1
ATOM 807 O O . SER A 1 108 ? -10.414 -30.782 33.327 1.00 40.88 108 SER A O 1
ATOM 809 N N . THR A 1 109 ? -8.210 -30.537 33.645 1.00 38.06 109 THR A N 1
ATOM 810 C CA . THR A 1 109 ? -7.858 -31.948 33.848 1.00 38.06 109 THR A CA 1
ATOM 811 C C . THR A 1 109 ? -6.576 -31.982 34.661 1.00 38.06 109 THR A C 1
ATOM 813 O O . THR A 1 109 ? -5.543 -31.491 34.210 1.00 38.06 109 THR A O 1
ATOM 816 N N . ASP A 1 110 ? -6.705 -32.505 35.876 1.00 41.56 110 ASP A N 1
ATOM 817 C CA . ASP A 1 110 ? -5.644 -32.739 36.846 1.00 41.56 110 ASP A CA 1
ATOM 818 C C . ASP A 1 110 ? -4.476 -33.530 36.244 1.00 41.56 110 ASP A C 1
ATOM 820 O O . ASP A 1 110 ? -4.672 -34.527 35.546 1.00 41.56 110 ASP A O 1
ATOM 824 N N . GLY A 1 111 ? -3.258 -33.095 36.555 1.00 34.16 111 GLY A N 1
ATOM 825 C CA . GLY A 1 111 ? -2.023 -33.739 36.126 1.00 34.16 111 GLY A CA 1
ATOM 826 C C . GLY A 1 111 ? -0.819 -33.108 36.809 1.00 34.16 111 GLY A C 1
ATOM 827 O O . GLY A 1 111 ? -0.180 -32.223 36.255 1.00 34.16 111 GLY A O 1
ATOM 828 N N . ASP A 1 112 ? -0.579 -33.559 38.037 1.00 38.44 112 ASP A N 1
ATOM 829 C CA . ASP A 1 112 ? 0.650 -33.419 38.821 1.00 38.44 112 ASP A CA 1
ATOM 830 C C . ASP A 1 112 ? 1.912 -33.654 37.964 1.00 38.44 112 ASP A C 1
ATOM 832 O O . ASP A 1 112 ? 1.972 -34.617 37.196 1.00 38.44 112 ASP A O 1
ATOM 836 N N . GLY A 1 113 ? 2.906 -32.768 38.068 1.00 32.41 113 GLY A N 1
ATOM 837 C CA . GLY A 1 113 ? 4.128 -32.854 37.266 1.00 32.41 113 GLY A CA 1
ATOM 838 C C . GLY A 1 113 ? 4.970 -31.585 37.297 1.00 32.41 113 GLY A C 1
ATOM 839 O O . GLY A 1 113 ? 4.887 -30.747 36.405 1.00 32.41 113 GLY A O 1
ATOM 840 N N . ASP A 1 114 ? 5.770 -31.470 38.350 1.00 37.97 114 ASP A N 1
ATOM 841 C CA . ASP A 1 114 ? 6.927 -30.587 38.486 1.00 37.97 114 ASP A CA 1
ATOM 842 C C . ASP A 1 114 ? 7.867 -30.736 37.273 1.00 37.97 114 ASP A C 1
ATOM 844 O O . ASP A 1 114 ? 8.374 -31.828 37.036 1.00 37.97 114 ASP A O 1
ATOM 848 N N . ASP A 1 115 ? 8.096 -29.669 36.500 1.00 30.98 115 ASP A N 1
ATOM 849 C CA . ASP A 1 115 ? 9.364 -29.503 35.782 1.00 30.98 115 ASP A CA 1
ATOM 850 C C . ASP A 1 115 ? 9.587 -28.068 35.285 1.00 30.98 115 ASP A C 1
ATOM 852 O O . ASP A 1 115 ? 8.808 -27.455 34.547 1.00 30.98 115 ASP A O 1
ATOM 856 N N . ALA A 1 116 ? 10.724 -27.531 35.708 1.00 43.91 116 ALA A N 1
ATOM 857 C CA . ALA A 1 116 ? 11.257 -26.248 35.312 1.00 43.91 116 ALA A CA 1
ATOM 858 C C . ALA A 1 116 ? 11.784 -26.301 33.869 1.00 43.91 116 ALA A C 1
ATOM 860 O O . ALA A 1 116 ? 12.879 -26.802 33.627 1.00 43.91 116 ALA A O 1
ATOM 861 N N . GLN A 1 117 ? 11.087 -25.678 32.916 1.00 35.59 117 GLN A N 1
ATOM 862 C CA . GLN A 1 117 ? 11.613 -25.502 31.558 1.00 35.59 117 GLN A CA 1
ATOM 863 C C . GLN A 1 117 ? 12.077 -24.056 31.331 1.00 35.59 117 GLN A C 1
ATOM 865 O O . GLN A 1 117 ? 11.345 -23.171 30.887 1.00 35.59 117 GLN A O 1
ATOM 870 N N . LYS A 1 118 ? 13.367 -23.843 31.605 1.00 32.66 118 LYS A N 1
ATOM 871 C CA . LYS A 1 118 ? 14.187 -22.845 30.909 1.00 32.66 118 LYS A CA 1
ATOM 872 C C . LYS A 1 118 ? 14.108 -23.076 29.396 1.00 32.66 118 LYS A C 1
ATOM 874 O O . LYS A 1 118 ? 14.311 -24.192 28.936 1.00 32.66 118 LYS A O 1
ATOM 879 N N . GLY A 1 119 ? 14.014 -21.983 28.642 1.00 31.61 119 GLY A N 1
ATOM 880 C CA . GLY A 1 119 ? 14.583 -21.893 27.298 1.00 31.61 119 GLY A CA 1
ATOM 881 C C . GLY A 1 119 ? 13.689 -22.367 26.156 1.00 31.61 119 GLY A C 1
ATOM 882 O O . GLY A 1 119 ? 13.789 -23.498 25.701 1.00 31.61 119 GLY A O 1
ATOM 883 N N . ALA A 1 120 ? 12.954 -21.426 25.569 1.00 28.66 120 ALA A N 1
ATOM 884 C CA . ALA A 1 120 ? 12.810 -21.384 24.121 1.00 28.66 120 ALA A CA 1
ATOM 885 C C . ALA A 1 120 ? 13.493 -20.100 23.652 1.00 28.66 120 ALA A C 1
ATOM 887 O O . ALA A 1 120 ? 12.946 -19.002 23.732 1.00 28.66 120 ALA A O 1
ATOM 888 N N . SER A 1 121 ? 14.753 -20.255 23.259 1.00 27.11 121 SER A N 1
ATOM 889 C CA . SER A 1 121 ? 15.532 -19.251 22.557 1.00 27.11 121 SER A CA 1
ATOM 890 C C . SER A 1 121 ? 14.707 -18.719 21.390 1.00 27.11 121 SER A C 1
ATOM 892 O O . SER A 1 121 ? 14.401 -19.455 20.453 1.00 27.11 121 SER A O 1
ATOM 894 N N . ALA A 1 122 ? 14.346 -17.439 21.457 1.00 32.09 122 ALA A N 1
ATOM 895 C CA . ALA A 1 122 ? 13.900 -16.706 20.289 1.00 32.09 122 ALA A CA 1
ATOM 896 C C . ALA A 1 122 ? 14.970 -16.872 19.196 1.00 32.09 122 ALA A C 1
ATOM 898 O O . ALA A 1 122 ? 16.157 -16.669 19.485 1.00 32.09 122 ALA A O 1
ATOM 899 N N . PRO A 1 123 ? 14.610 -17.230 17.953 1.00 31.98 123 PRO A N 1
ATOM 900 C CA . PRO A 1 123 ? 15.532 -16.997 16.866 1.00 31.98 123 PRO A CA 1
ATOM 901 C C . PRO A 1 123 ? 15.748 -15.484 16.811 1.00 31.98 123 PRO A C 1
ATOM 903 O O . PRO A 1 123 ? 14.797 -14.702 16.833 1.00 31.98 123 PRO A O 1
ATOM 906 N N . ALA A 1 124 ? 17.009 -15.068 16.807 1.00 38.72 124 ALA A N 1
ATOM 907 C CA . ALA A 1 124 ? 17.387 -13.690 16.563 1.00 38.72 124 ALA A CA 1
ATOM 908 C C . ALA A 1 124 ? 16.855 -13.271 15.178 1.00 38.72 124 ALA A C 1
ATOM 910 O O . ALA A 1 124 ? 17.450 -13.587 14.152 1.00 38.72 124 ALA A O 1
ATOM 911 N N . GLY A 1 125 ? 15.706 -12.597 15.160 1.00 31.31 125 GLY A N 1
ATOM 912 C CA . GLY A 1 125 ? 15.058 -12.023 13.984 1.00 31.31 125 GLY A CA 1
ATOM 913 C C . GLY A 1 125 ? 14.334 -10.754 14.423 1.00 31.31 125 GLY A C 1
ATOM 914 O O . GLY A 1 125 ? 13.343 -10.816 15.141 1.00 31.31 125 GLY A O 1
ATOM 915 N N . GLY A 1 126 ? 14.913 -9.597 14.102 1.00 38.00 126 GLY A N 1
ATOM 916 C CA . GLY A 1 126 ? 14.558 -8.307 14.694 1.00 38.00 126 GLY A CA 1
ATOM 917 C C . GLY A 1 126 ? 13.152 -7.804 14.365 1.00 38.00 126 GLY A C 1
ATOM 918 O O . GLY A 1 126 ? 12.586 -8.196 13.357 1.00 38.00 126 GLY A O 1
ATOM 919 N N . ALA A 1 127 ? 12.633 -6.915 15.222 1.00 51.97 127 ALA A N 1
ATOM 920 C CA . ALA A 1 127 ? 11.600 -5.882 15.001 1.00 51.97 127 ALA A CA 1
ATOM 921 C C . ALA A 1 127 ? 10.337 -6.195 14.151 1.00 51.97 127 ALA A C 1
ATOM 923 O O . ALA A 1 127 ? 9.596 -5.271 13.831 1.00 51.97 127 ALA A O 1
ATOM 924 N N . THR A 1 128 ? 10.072 -7.448 13.777 1.00 56.31 128 THR A N 1
ATOM 925 C CA . THR A 1 128 ? 9.098 -7.820 12.729 1.00 56.31 128 THR A CA 1
ATOM 926 C C . THR A 1 128 ? 8.071 -8.852 13.183 1.00 56.31 128 THR A C 1
ATOM 928 O O . THR A 1 128 ? 7.158 -9.175 12.427 1.00 56.31 128 THR A O 1
ATOM 931 N N . SER A 1 129 ? 8.169 -9.358 14.413 1.00 67.00 129 SER A N 1
ATOM 932 C CA . SER A 1 129 ? 7.124 -10.207 14.978 1.00 67.00 129 SER A CA 1
ATOM 933 C C . SER A 1 129 ? 5.907 -9.358 15.378 1.00 67.00 129 SER A C 1
ATOM 935 O O . SER A 1 129 ? 6.080 -8.330 16.039 1.00 67.00 129 SER A O 1
ATOM 937 N N . PRO A 1 130 ? 4.674 -9.765 15.011 1.00 72.88 130 PRO A N 1
ATOM 938 C CA . PRO A 1 130 ? 3.462 -9.087 15.457 1.00 72.88 130 PRO A CA 1
ATOM 939 C C . PRO A 1 130 ? 3.411 -8.986 16.991 1.00 72.88 130 PRO A C 1
ATOM 941 O O . PRO A 1 130 ? 3.725 -9.969 17.672 1.00 72.88 130 PRO A O 1
ATOM 944 N N . PRO A 1 131 ? 2.992 -7.842 17.562 1.00 78.94 131 PRO A N 1
ATOM 945 C CA . PRO A 1 131 ? 2.829 -7.710 19.004 1.00 78.94 131 PRO A CA 1
ATOM 946 C C . PRO A 1 131 ? 1.830 -8.739 19.548 1.00 78.94 131 PRO A C 1
ATOM 948 O O . PRO A 1 131 ? 0.688 -8.798 19.093 1.00 78.94 131 PRO A O 1
ATOM 951 N N . TYR A 1 132 ? 2.233 -9.514 20.560 1.00 74.88 132 TYR A N 1
ATOM 952 C CA . TYR A 1 132 ? 1.401 -10.569 21.164 1.00 74.88 132 TYR A CA 1
ATOM 953 C C . TYR A 1 132 ? 0.045 -10.044 21.667 1.00 74.88 132 TYR A C 1
ATOM 955 O O . TYR A 1 132 ? -0.966 -10.735 21.589 1.00 74.88 132 TYR A O 1
ATOM 963 N N . ALA A 1 133 ? -0.001 -8.781 22.097 1.00 74.88 133 ALA A N 1
ATOM 964 C CA . ALA A 1 133 ? -1.221 -8.098 22.518 1.00 74.88 133 ALA A CA 1
ATOM 965 C C . ALA A 1 133 ? -2.291 -7.975 21.413 1.00 74.88 133 ALA A C 1
ATOM 967 O O . ALA A 1 133 ? -3.458 -7.782 21.726 1.00 74.88 133 ALA A O 1
ATOM 968 N N . LEU A 1 134 ? -1.945 -8.111 20.126 1.00 80.69 134 LEU A N 1
ATOM 969 C CA . LEU A 1 134 ? -2.942 -8.141 19.048 1.00 80.69 134 LEU A CA 1
ATOM 970 C C . LEU A 1 134 ? -3.655 -9.496 18.949 1.00 80.69 134 LEU A C 1
ATOM 972 O O . LEU A 1 134 ? -4.745 -9.561 18.387 1.00 80.69 134 LEU A O 1
ATOM 976 N N . MET A 1 135 ? -3.097 -10.574 19.515 1.00 78.81 135 MET A N 1
ATOM 977 C CA . MET A 1 135 ? -3.715 -11.907 19.463 1.00 78.81 135 MET A CA 1
ATOM 978 C C . MET A 1 135 ? -5.017 -11.986 20.270 1.00 78.81 135 MET A C 1
ATOM 980 O O . MET A 1 135 ? -5.882 -12.796 19.943 1.00 78.81 135 MET A O 1
ATOM 984 N N . SER A 1 136 ? -5.199 -11.125 21.278 1.00 81.56 136 SER A N 1
ATOM 985 C CA . SER A 1 136 ? -6.475 -10.980 21.994 1.00 81.56 136 SER A CA 1
ATOM 986 C C . SER A 1 136 ? -7.541 -10.228 21.190 1.00 81.56 136 SER A C 1
ATOM 988 O O . SER A 1 136 ? -8.689 -10.164 21.622 1.00 81.56 136 SER A O 1
ATOM 990 N N . HIS A 1 137 ? -7.190 -9.684 20.020 1.00 88.56 137 HIS A N 1
ATOM 991 C CA . HIS A 1 137 ? -8.079 -8.914 19.153 1.00 88.56 137 HIS A CA 1
ATOM 992 C C . HIS A 1 137 ? -8.033 -9.471 17.719 1.00 88.56 137 HIS A C 1
ATOM 994 O O . HIS A 1 137 ? -7.349 -8.910 16.858 1.00 88.56 137 HIS A O 1
ATOM 1000 N N . PRO A 1 138 ? -8.763 -10.565 17.422 1.00 91.00 138 PRO A N 1
ATOM 1001 C CA . PRO A 1 138 ? -8.667 -11.265 16.139 1.00 91.00 138 PRO A CA 1
ATOM 1002 C C . PRO A 1 138 ? -8.818 -10.377 14.889 1.00 91.00 138 PRO A C 1
ATOM 1004 O O . PRO A 1 138 ? -8.012 -10.545 13.970 1.00 91.00 138 PRO A O 1
ATOM 1007 N N . PRO A 1 139 ? -9.743 -9.391 14.838 1.00 94.38 139 PRO A N 1
ATOM 1008 C CA . PRO A 1 139 ? -9.811 -8.471 13.701 1.00 94.38 139 PRO A CA 1
ATOM 1009 C C . PRO A 1 139 ? -8.506 -7.684 13.502 1.00 94.38 139 PRO A C 1
ATOM 1011 O O . PRO A 1 139 ? -7.991 -7.607 12.389 1.00 94.38 139 PRO A O 1
ATOM 1014 N N . LEU A 1 140 ? -7.904 -7.168 14.578 1.00 94.56 140 LEU A N 1
ATOM 1015 C CA . LEU A 1 140 ? -6.642 -6.423 14.501 1.00 94.56 140 LEU A CA 1
ATOM 1016 C C . LEU A 1 140 ? -5.464 -7.309 14.098 1.00 94.56 140 LEU A C 1
ATOM 1018 O O . LEU A 1 140 ? -4.608 -6.873 13.330 1.00 94.56 140 LEU A O 1
ATOM 1022 N N . ALA A 1 141 ? -5.424 -8.554 14.577 1.00 93.19 141 ALA A N 1
ATOM 1023 C CA . ALA A 1 141 ? -4.424 -9.523 14.138 1.00 93.19 141 ALA A CA 1
ATOM 1024 C C . ALA A 1 141 ? -4.539 -9.798 12.629 1.00 93.19 141 ALA A C 1
ATOM 1026 O O . ALA A 1 141 ? -3.527 -9.862 11.930 1.00 93.19 141 ALA A O 1
ATOM 1027 N N . CYS A 1 142 ? -5.767 -9.902 12.113 1.00 94.19 142 CYS A N 1
ATOM 1028 C CA . CYS A 1 142 ? -6.022 -10.080 10.688 1.00 94.19 142 CYS A CA 1
ATOM 1029 C C . CYS A 1 142 ? -5.534 -8.880 9.861 1.00 94.19 142 CYS A C 1
ATOM 1031 O O . CYS A 1 142 ? -4.791 -9.066 8.893 1.00 94.19 142 CYS A O 1
ATOM 1033 N N . LEU A 1 143 ? -5.873 -7.658 10.287 1.00 96.56 143 LEU A N 1
ATOM 1034 C CA . LEU A 1 143 ? -5.385 -6.432 9.655 1.00 96.56 143 LEU A CA 1
ATOM 1035 C C . LEU A 1 143 ? -3.852 -6.372 9.663 1.00 96.56 143 LEU A C 1
ATOM 1037 O O . LEU A 1 143 ? -3.237 -6.117 8.629 1.00 96.56 143 LEU A O 1
ATOM 1041 N N . CYS A 1 144 ? -3.233 -6.664 10.810 1.00 95.62 144 CYS A N 1
ATOM 1042 C CA . CYS A 1 144 ? -1.783 -6.666 10.973 1.00 95.62 144 CYS A CA 1
ATOM 1043 C C . CYS A 1 144 ? -1.094 -7.628 10.006 1.00 95.62 144 CYS A C 1
ATOM 1045 O O . CYS A 1 144 ? -0.169 -7.231 9.298 1.00 95.62 144 CYS A O 1
ATOM 1047 N N . ASN A 1 145 ? -1.594 -8.858 9.897 1.00 95.31 145 ASN A N 1
ATOM 1048 C CA . ASN A 1 145 ? -1.057 -9.835 8.955 1.00 95.31 145 ASN A CA 1
ATOM 1049 C C . ASN A 1 145 ? -1.204 -9.372 7.499 1.00 95.31 145 ASN A C 1
ATOM 1051 O O . ASN A 1 145 ? -0.266 -9.524 6.720 1.00 95.31 145 ASN A O 1
ATOM 1055 N N . GLY A 1 146 ? -2.341 -8.770 7.134 1.00 96.56 146 GLY A N 1
ATOM 1056 C CA . GLY A 1 146 ? -2.550 -8.225 5.789 1.00 96.56 146 GLY A CA 1
ATOM 1057 C C . GLY A 1 146 ? -1.592 -7.076 5.452 1.00 96.56 146 GLY A C 1
ATOM 1058 O O . GLY A 1 146 ? -1.019 -7.041 4.358 1.00 96.56 146 GLY A O 1
ATOM 1059 N N . VAL A 1 147 ? -1.354 -6.172 6.406 1.00 96.62 147 VAL A N 1
ATOM 1060 C CA . VAL A 1 147 ? -0.381 -5.079 6.257 1.00 96.62 147 VAL A CA 1
ATOM 1061 C C . VAL A 1 147 ? 1.041 -5.624 6.133 1.00 96.62 147 VAL A C 1
ATOM 1063 O O . VAL A 1 147 ? 1.760 -5.237 5.214 1.00 96.62 147 VAL A O 1
ATOM 1066 N N . LEU A 1 148 ? 1.445 -6.558 6.999 1.00 95.19 148 LEU A N 1
ATOM 1067 C CA . LEU A 1 148 ? 2.771 -7.181 6.930 1.00 95.19 148 LEU A CA 1
ATOM 1068 C C . LEU A 1 148 ? 2.983 -7.938 5.618 1.00 95.19 148 LEU A C 1
ATOM 1070 O O . LEU A 1 148 ? 4.060 -7.848 5.036 1.00 95.19 148 LEU A O 1
ATOM 1074 N N . ASN A 1 149 ? 1.961 -8.637 5.124 1.00 95.62 149 ASN A N 1
ATOM 1075 C CA . ASN A 1 149 ? 2.023 -9.298 3.826 1.00 95.62 149 ASN A CA 1
ATOM 1076 C C . ASN A 1 149 ? 2.262 -8.281 2.702 1.00 95.62 149 ASN A C 1
ATOM 1078 O O . ASN A 1 149 ? 3.172 -8.448 1.899 1.00 95.62 149 ASN A O 1
ATOM 1082 N N . SER A 1 150 ? 1.512 -7.178 2.701 1.00 96.31 150 SER A N 1
ATOM 1083 C CA . SER A 1 150 ? 1.660 -6.114 1.698 1.00 96.31 150 SER A CA 1
ATOM 1084 C C . SER A 1 150 ? 3.050 -5.464 1.740 1.00 96.31 150 SER A C 1
ATOM 1086 O O . SER A 1 150 ? 3.663 -5.222 0.701 1.00 96.31 150 SER A O 1
ATOM 1088 N N . LEU A 1 151 ? 3.590 -5.229 2.940 1.00 94.12 151 LEU A N 1
ATOM 1089 C CA . LEU A 1 151 ? 4.953 -4.721 3.129 1.00 94.12 151 LEU A CA 1
ATOM 1090 C C . LEU A 1 151 ? 6.025 -5.729 2.687 1.00 94.12 151 LEU A C 1
ATOM 1092 O O . LEU A 1 151 ? 7.062 -5.329 2.154 1.00 94.12 151 LEU A O 1
ATOM 1096 N N . ASN A 1 152 ? 5.779 -7.027 2.877 1.00 93.88 152 ASN A N 1
ATOM 1097 C CA . ASN A 1 152 ? 6.682 -8.085 2.433 1.00 93.88 152 ASN A CA 1
ATOM 1098 C C . ASN A 1 152 ? 6.769 -8.168 0.908 1.00 93.88 152 ASN A C 1
ATOM 1100 O O . ASN A 1 152 ? 7.868 -8.356 0.394 1.00 93.88 152 ASN A O 1
ATOM 1104 N N . GLU A 1 153 ? 5.666 -7.973 0.186 1.00 94.62 153 GLU A N 1
ATOM 1105 C CA . GLU A 1 153 ? 5.705 -7.883 -1.280 1.00 94.62 153 GLU A CA 1
ATOM 1106 C C . GLU A 1 153 ? 6.485 -6.642 -1.740 1.00 94.62 153 GLU A C 1
ATOM 1108 O O . GLU A 1 153 ? 7.330 -6.710 -2.637 1.00 94.62 153 GLU A O 1
AT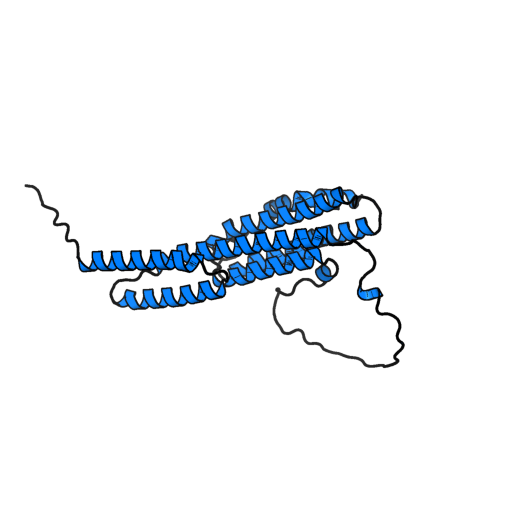OM 1113 N N . LEU A 1 154 ? 6.264 -5.507 -1.068 1.00 92.31 154 LEU A N 1
ATOM 1114 C CA . LEU A 1 154 ? 6.902 -4.234 -1.398 1.00 92.31 154 LEU A CA 1
ATOM 1115 C C . LEU A 1 154 ? 8.420 -4.225 -1.157 1.00 92.31 154 LEU A C 1
ATOM 1117 O O . LEU A 1 154 ? 9.141 -3.518 -1.862 1.00 92.31 154 LEU A O 1
ATOM 1121 N N . ARG A 1 155 ? 8.933 -5.009 -0.197 1.00 89.94 155 ARG A N 1
ATOM 1122 C CA . ARG A 1 155 ? 10.359 -4.991 0.199 1.00 89.94 155 ARG A CA 1
ATOM 1123 C C . ARG A 1 155 ? 11.326 -5.217 -0.965 1.00 89.94 155 ARG A C 1
ATOM 1125 O O . ARG A 1 155 ? 12.451 -4.732 -0.931 1.00 89.94 155 ARG A O 1
ATOM 1132 N N . HIS A 1 156 ? 10.894 -5.955 -1.985 1.00 87.12 156 HIS A N 1
ATOM 1133 C CA . HIS A 1 156 ? 11.712 -6.281 -3.147 1.00 87.12 156 HIS A CA 1
ATOM 1134 C C . HIS A 1 156 ? 11.865 -5.105 -4.128 1.00 87.12 156 HIS A C 1
ATOM 1136 O O . HIS A 1 156 ? 12.796 -5.093 -4.930 1.00 87.12 156 HIS A O 1
ATOM 1142 N N . GLY A 1 157 ? 10.972 -4.117 -4.044 1.00 86.19 157 GLY A N 1
ATOM 1143 C CA . GLY A 1 157 ? 10.914 -2.940 -4.909 1.00 86.19 157 GLY A CA 1
ATOM 1144 C C . GLY A 1 157 ? 10.966 -1.616 -4.159 1.00 86.19 157 GLY A C 1
ATOM 1145 O O . GLY A 1 157 ? 10.532 -0.594 -4.691 1.00 86.19 157 GLY A O 1
ATOM 1146 N N . ALA A 1 158 ? 11.443 -1.623 -2.913 1.00 86.50 158 ALA A N 1
ATOM 1147 C CA . ALA A 1 158 ? 11.456 -0.446 -2.060 1.00 86.50 158 ALA A CA 1
ATOM 1148 C C . ALA A 1 158 ? 12.413 0.627 -2.610 1.00 86.50 158 ALA A C 1
ATOM 1150 O O . ALA A 1 158 ? 13.632 0.558 -2.453 1.00 86.50 158 ALA A O 1
ATOM 1151 N N . SER A 1 159 ? 11.835 1.640 -3.253 1.00 87.25 159 SER A N 1
ATOM 1152 C CA . SER A 1 159 ? 12.531 2.820 -3.770 1.00 87.25 159 SER A CA 1
ATOM 1153 C C . SER A 1 159 ? 12.154 4.052 -2.942 1.00 87.25 159 SER A C 1
ATOM 1155 O O . SER A 1 159 ? 10.969 4.235 -2.650 1.00 87.25 159 SER A O 1
ATOM 1157 N N . PRO A 1 160 ? 13.094 4.959 -2.605 1.00 86.25 160 PRO A N 1
ATOM 1158 C CA . PRO A 1 160 ? 12.783 6.203 -1.895 1.00 86.25 160 PRO A CA 1
ATOM 1159 C C . PRO A 1 160 ? 11.736 7.061 -2.615 1.00 86.25 160 PRO A C 1
ATOM 1161 O O . PRO A 1 160 ? 10.995 7.800 -1.972 1.00 86.25 160 PRO A O 1
ATOM 1164 N N . ARG A 1 161 ? 11.642 6.941 -3.947 1.00 87.75 161 ARG A N 1
ATOM 1165 C CA . ARG A 1 161 ? 10.647 7.649 -4.768 1.00 87.75 161 ARG A CA 1
ATOM 1166 C C . ARG A 1 161 ? 9.216 7.197 -4.483 1.00 87.75 161 ARG A C 1
ATOM 1168 O O . ARG A 1 161 ? 8.290 7.985 -4.645 1.00 87.75 161 ARG A O 1
ATOM 1175 N N . LEU A 1 162 ? 9.045 5.944 -4.066 1.00 90.62 162 LEU A N 1
ATOM 1176 C CA . LEU A 1 162 ? 7.747 5.363 -3.740 1.00 90.62 162 LEU A CA 1
ATOM 1177 C C . LEU A 1 162 ? 7.309 5.662 -2.303 1.00 90.62 162 LEU A C 1
ATOM 1179 O O . LEU A 1 162 ? 6.125 5.538 -2.007 1.00 90.62 162 LEU A O 1
ATOM 1183 N N . ALA A 1 163 ? 8.214 6.085 -1.417 1.00 90.75 163 ALA A N 1
ATOM 1184 C CA . ALA A 1 163 ? 7.879 6.274 -0.007 1.00 90.75 163 ALA A CA 1
ATOM 1185 C C . ALA A 1 163 ? 6.728 7.282 0.217 1.00 90.75 163 ALA A C 1
ATOM 1187 O O . ALA A 1 163 ? 5.781 6.911 0.911 1.00 90.75 163 ALA A O 1
ATOM 1188 N N . PRO A 1 164 ? 6.707 8.486 -0.399 1.00 90.62 164 PRO A N 1
ATOM 1189 C CA . PRO A 1 164 ? 5.587 9.414 -0.220 1.00 90.62 164 PRO A CA 1
ATOM 1190 C C . PRO A 1 164 ? 4.229 8.898 -0.742 1.00 90.62 164 PRO A C 1
ATOM 1192 O O . PRO A 1 164 ? 3.280 8.868 0.043 1.00 90.62 164 PRO A O 1
ATOM 1195 N N . PRO A 1 165 ? 4.082 8.452 -2.012 1.00 92.81 165 PRO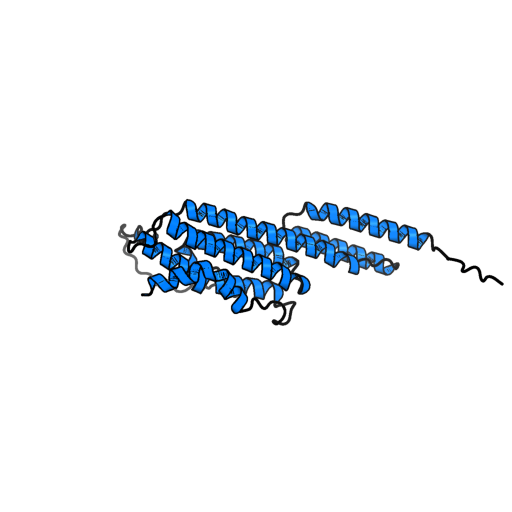 A N 1
ATOM 1196 C CA . PRO A 1 165 ? 2.781 7.993 -2.506 1.00 92.81 165 PRO A CA 1
ATOM 1197 C C . PRO A 1 165 ? 2.291 6.720 -1.802 1.00 92.81 165 PRO A C 1
ATOM 1199 O O . PRO A 1 165 ? 1.096 6.591 -1.545 1.00 92.81 165 PRO A O 1
ATOM 1202 N N . LEU A 1 166 ? 3.188 5.795 -1.438 1.00 94.44 166 LEU A N 1
ATOM 1203 C CA . LEU A 1 166 ? 2.797 4.598 -0.685 1.00 94.44 166 LEU A CA 1
ATOM 1204 C C . LEU A 1 166 ? 2.495 4.912 0.785 1.00 94.44 166 LEU A C 1
ATOM 1206 O O . LEU A 1 166 ? 1.646 4.253 1.380 1.00 94.44 166 LEU A O 1
ATOM 1210 N N . GLY A 1 167 ? 3.125 5.944 1.352 1.00 93.69 167 GLY A N 1
ATOM 1211 C CA . GLY A 1 167 ? 2.803 6.463 2.680 1.00 93.69 167 GLY A CA 1
ATOM 1212 C C . GLY A 1 167 ? 1.387 7.031 2.740 1.00 93.69 167 GLY A C 1
ATOM 1213 O O . GLY A 1 167 ? 0.642 6.709 3.661 1.00 93.69 167 GLY A O 1
ATOM 1214 N N . ALA A 1 168 ? 0.971 7.785 1.718 1.00 93.56 168 ALA A N 1
ATOM 1215 C CA . ALA A 1 168 ? -0.403 8.278 1.609 1.00 93.56 168 ALA A CA 1
ATOM 1216 C C . ALA A 1 168 ? -1.429 7.132 1.511 1.00 93.56 168 ALA A C 1
ATOM 1218 O O . ALA A 1 168 ? -2.452 7.161 2.193 1.00 93.56 168 ALA A O 1
ATOM 1219 N N . LEU A 1 169 ? -1.139 6.086 0.723 1.00 95.56 169 LEU A N 1
ATOM 1220 C CA . LEU A 1 169 ? -1.985 4.885 0.654 1.00 95.56 169 LEU A CA 1
ATOM 1221 C C . LEU A 1 169 ? -2.063 4.153 1.999 1.00 95.56 169 LEU A C 1
ATOM 1223 O O . LEU A 1 169 ? -3.134 3.704 2.405 1.00 95.56 169 LEU A O 1
ATOM 1227 N N . PHE A 1 170 ? -0.935 4.046 2.699 1.00 96.00 170 PHE A N 1
ATOM 1228 C CA . PHE A 1 170 ? -0.870 3.438 4.022 1.00 96.00 170 PHE A CA 1
ATOM 1229 C C . PHE A 1 170 ? -1.716 4.212 5.045 1.00 96.00 170 PHE A C 1
ATOM 1231 O O . PHE A 1 170 ? -2.534 3.610 5.739 1.00 96.00 170 PHE A O 1
ATOM 1238 N N . LEU A 1 171 ? -1.584 5.541 5.091 1.00 95.62 171 LEU A N 1
ATOM 1239 C CA . LEU A 1 171 ? -2.384 6.412 5.959 1.00 95.62 171 LEU A CA 1
ATOM 1240 C C . LEU A 1 171 ? -3.879 6.335 5.633 1.00 95.62 171 LEU A C 1
ATOM 1242 O O . LEU A 1 171 ? -4.693 6.213 6.544 1.00 95.62 171 LEU A O 1
ATOM 1246 N N . ALA A 1 172 ? -4.244 6.324 4.348 1.00 96.06 172 ALA A N 1
ATOM 1247 C CA . ALA A 1 172 ? -5.630 6.148 3.927 1.00 96.06 172 ALA A CA 1
ATOM 1248 C C . ALA A 1 172 ? -6.208 4.810 4.422 1.00 96.06 172 ALA A C 1
ATOM 1250 O O . ALA A 1 172 ? -7.317 4.775 4.949 1.00 96.06 172 ALA A O 1
ATOM 1251 N N . ALA A 1 173 ? -5.441 3.719 4.334 1.00 97.00 173 ALA A N 1
ATOM 1252 C CA . ALA A 1 173 ? -5.865 2.417 4.845 1.00 97.00 173 ALA A CA 1
ATOM 1253 C C . ALA A 1 173 ? -6.016 2.396 6.379 1.00 97.00 173 ALA A C 1
ATOM 1255 O O . ALA A 1 173 ? -6.951 1.771 6.892 1.00 97.00 173 ALA A O 1
ATOM 1256 N N . LEU A 1 174 ? -5.140 3.094 7.115 1.00 96.50 174 LEU A N 1
ATOM 1257 C CA . LEU A 1 174 ? -5.293 3.287 8.562 1.00 96.50 174 LEU A CA 1
ATOM 1258 C C . LEU A 1 174 ? -6.565 4.074 8.883 1.00 96.50 174 LEU A C 1
ATOM 1260 O O . LEU A 1 174 ? -7.335 3.637 9.736 1.00 96.50 174 LEU A O 1
ATOM 1264 N N . HIS A 1 175 ? -6.819 5.168 8.164 1.00 96.25 175 HIS A N 1
ATOM 1265 C CA . HIS A 1 175 ? -8.023 5.977 8.334 1.00 96.25 175 HIS A CA 1
ATOM 1266 C C . HIS A 1 175 ? -9.298 5.180 8.066 1.00 96.25 175 HIS A C 1
ATOM 1268 O O . HIS A 1 175 ? -10.244 5.222 8.858 1.00 96.25 175 HIS A O 1
ATOM 1274 N N . THR A 1 176 ? -9.330 4.403 6.982 1.00 97.25 176 THR A N 1
ATOM 1275 C CA . THR A 1 176 ? -10.460 3.516 6.696 1.00 97.25 176 THR A CA 1
ATOM 1276 C C . THR A 1 176 ? -10.633 2.489 7.811 1.00 97.25 176 THR A C 1
ATOM 1278 O O . THR A 1 176 ? -11.737 2.335 8.313 1.00 97.25 176 THR A O 1
ATOM 1281 N N . SER A 1 177 ? -9.557 1.846 8.271 1.00 97.31 177 SER A N 1
ATOM 1282 C CA . SER A 1 177 ? -9.630 0.855 9.357 1.00 97.31 177 SER A CA 1
ATOM 1283 C C . SER A 1 177 ? -10.119 1.463 10.679 1.00 97.31 177 SER A C 1
ATOM 1285 O O . SER A 1 177 ? -10.927 0.850 11.377 1.00 97.31 177 SER A O 1
ATOM 1287 N N . ALA A 1 178 ? -9.674 2.680 11.005 1.00 95.88 178 ALA A N 1
ATOM 1288 C CA . ALA A 1 178 ? -10.135 3.430 12.169 1.00 95.88 178 ALA A CA 1
ATOM 1289 C C . ALA A 1 178 ? -11.629 3.771 12.059 1.00 95.88 178 ALA A C 1
ATOM 1291 O O . ALA A 1 178 ? -12.393 3.555 12.998 1.00 95.88 178 ALA A O 1
ATOM 1292 N N . SER A 1 179 ? -12.055 4.240 10.885 1.00 95.50 179 SER A N 1
ATOM 1293 C CA . SER A 1 179 ? -13.459 4.548 10.596 1.00 95.50 179 SER A CA 1
ATOM 1294 C C . SER A 1 179 ? -14.348 3.308 10.704 1.00 95.50 179 SER A C 1
ATOM 1296 O O . SER A 1 179 ? -15.424 3.383 11.286 1.00 95.50 179 SER A O 1
ATOM 1298 N N . GLU A 1 180 ? -13.901 2.157 10.195 1.00 95.50 180 GLU A N 1
ATOM 1299 C CA . GLU A 1 180 ? -14.634 0.887 10.305 1.00 95.50 180 GLU A CA 1
ATOM 1300 C C . GLU A 1 180 ? -14.803 0.458 11.772 1.00 95.50 180 GLU A C 1
ATOM 1302 O O . GLU A 1 180 ? -15.897 0.062 12.168 1.00 95.50 180 GLU A O 1
ATOM 1307 N N . LEU A 1 181 ? -13.772 0.613 12.615 1.00 94.19 181 LEU A N 1
ATOM 1308 C CA . LEU A 1 181 ? -13.889 0.358 14.059 1.00 94.19 181 LEU A CA 1
ATOM 1309 C C . LEU A 1 181 ? -14.893 1.298 14.734 1.00 94.19 181 LEU A C 1
ATOM 1311 O O . LEU A 1 181 ? -15.763 0.827 15.465 1.00 94.19 181 LEU A O 1
ATOM 1315 N N . ALA A 1 182 ? -14.802 2.602 14.467 1.00 93.19 182 ALA A N 1
ATOM 1316 C CA . ALA A 1 182 ? -15.705 3.597 15.044 1.00 93.19 182 ALA A CA 1
ATOM 1317 C C . ALA A 1 182 ? -17.164 3.366 14.610 1.00 93.19 182 ALA A C 1
ATOM 1319 O O . ALA A 1 182 ? -18.078 3.350 15.437 1.00 93.19 182 ALA A O 1
ATOM 1320 N N . ASN A 1 183 ? -17.387 3.113 13.319 1.00 93.12 183 ASN A N 1
ATOM 1321 C CA . ASN A 1 183 ? -18.712 2.828 12.771 1.00 93.12 183 ASN A CA 1
ATOM 1322 C C . ASN A 1 183 ? -19.290 1.528 13.334 1.00 93.12 183 ASN A C 1
ATOM 1324 O O . ASN A 1 183 ? -20.487 1.458 13.615 1.00 93.12 183 ASN A O 1
ATOM 1328 N N . HIS A 1 184 ? -18.451 0.511 13.541 1.00 92.19 184 HIS A N 1
ATOM 1329 C CA . HIS A 1 184 ? -18.871 -0.743 14.154 1.00 92.19 184 HIS A CA 1
ATOM 1330 C C . HIS A 1 184 ? -19.339 -0.548 15.602 1.00 92.19 184 HIS A C 1
ATOM 1332 O O . HIS A 1 184 ? -20.318 -1.178 16.009 1.00 92.19 184 HIS A O 1
ATOM 1338 N N . ALA A 1 185 ? -18.700 0.356 16.355 1.00 90.00 185 ALA A N 1
ATOM 1339 C CA . ALA A 1 185 ? -19.133 0.709 17.705 1.00 90.00 185 ALA A CA 1
ATOM 1340 C C . ALA A 1 185 ? -20.576 1.235 17.717 1.00 90.00 185 ALA A C 1
ATOM 1342 O O . ALA A 1 185 ? -21.404 0.773 18.501 1.00 90.00 185 ALA A O 1
ATOM 1343 N N . ILE A 1 186 ? -20.880 2.160 16.800 1.00 89.19 186 ILE A N 1
ATOM 1344 C CA . ILE A 1 186 ? -22.204 2.779 16.655 1.00 89.19 186 ILE A CA 1
ATOM 1345 C C . ILE A 1 186 ? -23.230 1.748 16.171 1.00 89.19 186 ILE A C 1
ATOM 1347 O O . ILE A 1 186 ? -24.313 1.630 16.738 1.00 89.19 186 ILE A O 1
ATOM 1351 N N . ALA A 1 187 ? -22.891 0.973 15.138 1.00 90.06 187 ALA A N 1
ATOM 1352 C CA . ALA A 1 187 ? -23.805 0.015 14.518 1.00 90.06 187 ALA A CA 1
ATOM 1353 C C . ALA A 1 187 ? -24.234 -1.120 15.463 1.00 90.06 187 ALA A C 1
ATOM 1355 O O . ALA A 1 187 ? -25.308 -1.696 15.284 1.00 90.06 187 ALA A O 1
ATOM 1356 N N . ARG A 1 188 ? -23.394 -1.459 16.446 1.00 87.69 188 ARG A N 1
ATOM 1357 C CA . ARG A 1 188 ? -23.636 -2.546 17.404 1.00 87.69 188 ARG A CA 1
ATOM 1358 C C . ARG A 1 188 ? -23.951 -2.074 18.824 1.00 87.69 188 ARG A C 1
ATOM 1360 O O . ARG A 1 188 ? -24.034 -2.921 19.707 1.00 87.69 188 ARG A O 1
ATOM 1367 N N . ASP A 1 189 ? -24.128 -0.769 19.032 1.00 85.19 189 ASP A N 1
ATOM 1368 C CA . ASP A 1 189 ? -24.383 -0.162 20.348 1.00 85.19 189 ASP A CA 1
ATOM 1369 C C . ASP A 1 189 ? -23.318 -0.537 21.405 1.00 85.19 189 ASP A C 1
ATOM 1371 O O . ASP A 1 189 ? -23.597 -0.776 22.579 1.00 85.19 189 ASP A O 1
ATOM 1375 N N . LEU A 1 190 ? -22.053 -0.617 20.971 1.00 83.38 190 LEU A N 1
ATOM 1376 C CA . LEU A 1 190 ? -20.904 -0.987 21.814 1.00 83.38 190 LEU A CA 1
ATOM 1377 C C . LEU A 1 190 ? -20.324 0.208 22.584 1.00 83.38 190 LEU A C 1
ATOM 1379 O O . LEU A 1 190 ? -19.337 0.059 23.299 1.00 83.38 190 LEU A O 1
ATOM 1383 N N . THR A 1 191 ? -20.917 1.393 22.439 1.00 68.25 191 THR A N 1
ATOM 1384 C CA . THR A 1 191 ? -20.560 2.606 23.190 1.00 68.25 191 THR A CA 1
ATOM 1385 C C . THR A 1 191 ? -21.095 2.584 24.628 1.00 68.25 191 THR A C 1
ATOM 1387 O O . THR A 1 191 ? -20.721 3.426 25.441 1.00 68.25 191 THR A O 1
ATOM 1390 N N . VAL A 1 192 ? -21.950 1.612 24.964 1.00 64.19 192 VAL A N 1
ATOM 1391 C CA . VAL A 1 192 ? -22.543 1.421 26.294 1.00 64.19 192 VAL A CA 1
ATOM 1392 C C . VAL A 1 192 ? -21.592 0.643 27.220 1.00 64.19 192 VAL A C 1
ATOM 1394 O O . VAL A 1 192 ? -20.795 -0.184 26.777 1.00 64.19 192 VAL A O 1
ATOM 1397 N N . THR A 1 193 ? -21.702 0.866 28.534 1.00 67.19 193 THR A N 1
ATOM 1398 C CA . THR A 1 193 ? -20.939 0.235 29.635 1.00 67.19 193 THR A CA 1
ATOM 1399 C C . THR A 1 193 ? -21.237 -1.264 29.842 1.00 67.19 193 THR A C 1
ATOM 1401 O O . THR A 1 193 ? -21.504 -1.724 30.952 1.00 67.19 193 THR A O 1
ATOM 1404 N N . GLY A 1 194 ? -21.177 -2.056 28.771 1.00 80.56 194 GLY A N 1
ATOM 1405 C CA . GLY A 1 194 ? -21.235 -3.519 28.794 1.00 80.56 194 GLY A CA 1
ATOM 1406 C C . GLY A 1 194 ? -19.859 -4.170 28.623 1.00 80.56 194 GLY A C 1
ATOM 1407 O O . GLY A 1 194 ? -18.887 -3.538 28.211 1.00 80.56 194 GLY A O 1
ATOM 1408 N N . ASP A 1 195 ? -19.770 -5.468 28.909 1.00 84.38 195 ASP A N 1
ATOM 1409 C CA . ASP A 1 195 ? -18.563 -6.276 28.683 1.00 84.38 195 ASP A CA 1
ATOM 1410 C C . ASP A 1 195 ? -18.099 -6.222 27.221 1.00 84.38 195 ASP A C 1
ATOM 1412 O O . ASP A 1 195 ? -16.915 -6.033 26.947 1.00 84.38 195 ASP A O 1
ATOM 1416 N N . GLU A 1 196 ? -19.042 -6.312 26.283 1.00 87.81 196 GLU A N 1
ATOM 1417 C CA . GLU A 1 196 ? -18.776 -6.224 24.845 1.00 87.81 196 GLU A CA 1
ATOM 1418 C C . GLU A 1 196 ? -18.183 -4.859 24.457 1.00 87.81 196 GLU A C 1
ATOM 1420 O O . GLU A 1 196 ? -17.174 -4.802 23.753 1.00 87.81 196 GLU A O 1
ATOM 1425 N N . GLY A 1 197 ? -18.745 -3.767 24.987 1.00 88.50 197 GLY A N 1
ATOM 1426 C CA . GLY A 1 197 ? -18.240 -2.409 24.773 1.00 88.50 197 GLY A CA 1
ATOM 1427 C C . GLY A 1 197 ? -16.840 -2.197 25.349 1.00 88.50 197 GLY A C 1
ATOM 1428 O O . GLY A 1 197 ? -15.971 -1.630 24.686 1.00 88.50 197 GLY A O 1
ATOM 1429 N N . ARG A 1 198 ? -16.557 -2.748 26.538 1.00 87.75 198 ARG A N 1
ATOM 1430 C CA . ARG A 1 198 ? -15.207 -2.717 27.133 1.00 87.75 198 ARG A CA 1
ATOM 1431 C C . ARG A 1 198 ? -14.182 -3.480 26.291 1.00 87.75 198 ARG A C 1
ATOM 1433 O O . ARG A 1 198 ? -13.080 -2.976 26.077 1.00 87.75 198 ARG A O 1
ATOM 1440 N N . ALA A 1 199 ? -14.534 -4.668 25.797 1.00 89.06 199 ALA A N 1
ATOM 1441 C CA . ALA A 1 199 ? -13.659 -5.456 24.925 1.00 89.06 199 ALA A CA 1
ATOM 1442 C C . ALA A 1 199 ? -13.400 -4.747 23.582 1.00 89.06 199 ALA A C 1
ATOM 1444 O O . ALA A 1 199 ? -12.267 -4.741 23.092 1.00 89.06 199 ALA A O 1
ATOM 1445 N N . HIS A 1 200 ? -14.425 -4.101 23.019 1.00 91.31 200 HIS A N 1
ATOM 1446 C CA . HIS A 1 200 ? -14.297 -3.276 21.821 1.00 91.31 200 HIS A CA 1
ATOM 1447 C C . HIS A 1 200 ? -13.381 -2.067 22.052 1.00 91.31 200 HIS A C 1
ATOM 1449 O O . HIS A 1 200 ? -12.434 -1.860 21.294 1.00 91.31 200 HIS A O 1
ATOM 1455 N N . LEU A 1 201 ? -13.582 -1.323 23.143 1.00 90.31 201 LEU A N 1
ATOM 1456 C CA . LEU A 1 201 ? -12.734 -0.187 23.507 1.00 90.31 201 LEU A CA 1
ATOM 1457 C C . LEU A 1 201 ? -11.270 -0.604 23.706 1.00 90.31 201 LEU A C 1
ATOM 1459 O O . LEU A 1 201 ? -10.361 0.116 23.291 1.00 90.31 201 LEU A O 1
ATOM 1463 N N . GLN A 1 202 ? -11.023 -1.778 24.296 1.00 89.50 202 GLN A N 1
ATOM 1464 C CA . GLN A 1 202 ? -9.672 -2.326 24.414 1.00 89.50 202 GLN A CA 1
ATOM 1465 C C . GLN A 1 202 ? -9.042 -2.580 23.036 1.00 89.50 202 GLN A C 1
ATOM 1467 O O . GLN A 1 202 ? -7.862 -2.288 22.849 1.00 89.50 202 GLN A O 1
ATOM 1472 N N . ALA A 1 203 ? -9.817 -3.055 22.056 1.00 91.81 203 ALA A N 1
ATOM 1473 C CA . ALA A 1 203 ? -9.340 -3.179 20.682 1.00 91.81 203 ALA A CA 1
ATOM 1474 C C . ALA A 1 203 ? -9.072 -1.807 20.040 1.00 91.81 203 ALA A C 1
ATOM 1476 O O . ALA A 1 203 ? -8.029 -1.632 19.417 1.00 91.81 203 ALA A O 1
ATOM 1477 N N . CYS A 1 204 ? -9.936 -0.805 20.230 1.00 92.88 204 CYS A N 1
ATOM 1478 C CA . CYS A 1 204 ? -9.681 0.560 19.748 1.00 92.88 204 CYS A CA 1
ATOM 1479 C C . CYS A 1 204 ? -8.373 1.134 20.318 1.00 92.88 204 CYS A C 1
ATOM 1481 O O . CYS A 1 204 ? -7.563 1.687 19.574 1.00 92.88 204 CYS A O 1
ATOM 1483 N N . ARG A 1 205 ? -8.117 0.931 21.617 1.00 91.00 205 ARG A N 1
ATOM 1484 C CA . ARG A 1 205 ? -6.843 1.306 22.253 1.00 91.00 205 ARG A CA 1
ATOM 1485 C C . ARG A 1 205 ? -5.669 0.527 21.668 1.00 91.00 205 ARG A C 1
ATOM 1487 O O . ARG A 1 205 ? -4.683 1.135 21.273 1.00 91.00 205 ARG A O 1
ATOM 1494 N N . ALA A 1 206 ? -5.785 -0.793 21.519 1.00 92.44 206 ALA A N 1
ATOM 1495 C CA . ALA A 1 206 ? -4.740 -1.613 20.907 1.00 92.44 206 ALA A CA 1
ATOM 1496 C C . ALA A 1 206 ? -4.447 -1.207 19.448 1.00 92.44 206 ALA A C 1
ATOM 1498 O O . ALA A 1 206 ? -3.297 -1.272 19.011 1.00 92.44 206 ALA A O 1
ATOM 1499 N N . PHE A 1 207 ? -5.452 -0.751 18.696 1.00 94.19 207 PHE A N 1
ATOM 1500 C CA . PHE A 1 207 ? -5.259 -0.214 17.350 1.00 94.19 207 PHE A CA 1
ATOM 1501 C C . PHE A 1 207 ? -4.342 1.019 17.373 1.00 94.19 207 PHE A C 1
ATOM 1503 O O . PHE A 1 207 ? -3.330 1.043 16.672 1.00 94.19 207 PHE A O 1
ATOM 1510 N N . VAL A 1 208 ? -4.655 2.002 18.221 1.00 92.69 208 VAL A N 1
ATOM 1511 C CA . VAL A 1 208 ? -3.925 3.278 18.315 1.00 92.69 208 VAL A CA 1
ATOM 1512 C C . VAL A 1 208 ? -2.557 3.123 18.985 1.00 92.69 208 VAL A C 1
ATOM 1514 O O . VAL A 1 208 ? -1.561 3.634 18.483 1.00 92.69 208 VAL A O 1
ATOM 1517 N N . GLU A 1 209 ? -2.491 2.417 20.110 1.00 90.94 209 GLU A N 1
ATOM 1518 C CA . GLU A 1 209 ? -1.311 2.381 20.983 1.00 90.94 209 GLU A CA 1
ATOM 1519 C C . GLU A 1 209 ? -0.303 1.291 20.585 1.00 90.94 209 GLU A C 1
ATOM 1521 O O . GLU A 1 209 ? 0.881 1.402 20.903 1.00 90.94 209 GLU A O 1
ATOM 1526 N N . ILE A 1 210 ? -0.746 0.235 19.891 1.00 91.88 210 ILE A N 1
ATOM 1527 C CA . ILE A 1 210 ? 0.090 -0.941 19.596 1.00 91.88 210 ILE A CA 1
ATOM 1528 C C . ILE A 1 210 ? 0.234 -1.153 18.092 1.00 91.88 210 ILE A C 1
ATOM 1530 O O . ILE A 1 210 ? 1.352 -1.145 17.571 1.00 91.88 210 ILE A O 1
ATOM 1534 N N . PHE A 1 211 ? -0.880 -1.351 17.385 1.00 94.19 211 PHE A N 1
ATOM 1535 C CA . PHE A 1 211 ? -0.853 -1.695 15.964 1.00 94.19 211 PHE A CA 1
ATOM 1536 C C . PHE A 1 211 ? -0.272 -0.564 15.117 1.00 94.19 211 PHE A C 1
ATOM 1538 O O . PHE A 1 211 ? 0.644 -0.807 14.334 1.00 94.19 211 PHE A O 1
ATOM 1545 N N . VAL A 1 212 ? -0.755 0.667 15.285 1.00 94.00 212 VAL A N 1
ATOM 1546 C CA . VAL A 1 212 ? -0.329 1.800 14.459 1.00 94.00 212 VAL A CA 1
ATOM 1547 C C . VAL A 1 212 ? 1.172 2.107 14.602 1.00 94.00 212 VAL A C 1
ATOM 1549 O O . VAL A 1 212 ? 1.845 2.202 13.567 1.00 94.00 212 VAL A O 1
ATOM 1552 N N . PRO A 1 213 ? 1.757 2.211 15.816 1.00 91.94 213 PRO A N 1
ATOM 1553 C CA . PRO A 1 213 ? 3.197 2.411 15.971 1.00 91.94 213 PRO A CA 1
ATOM 1554 C C . PRO A 1 213 ? 4.017 1.271 15.367 1.00 91.94 213 PRO A C 1
ATOM 1556 O O . PRO A 1 213 ? 5.023 1.527 14.698 1.00 91.94 213 PRO A O 1
ATOM 1559 N N . PHE A 1 214 ? 3.571 0.024 15.556 1.00 92.56 214 PHE A N 1
ATOM 1560 C CA . PHE A 1 214 ? 4.216 -1.156 14.987 1.00 92.56 214 PHE A CA 1
ATOM 1561 C C . PHE A 1 214 ? 4.187 -1.131 13.454 1.00 92.56 214 PHE A C 1
ATOM 1563 O O . PHE A 1 214 ? 5.242 -1.150 12.823 1.00 92.56 214 PHE A O 1
ATOM 1570 N N . ALA A 1 215 ? 3.006 -0.993 12.850 1.00 93.38 215 ALA A N 1
ATOM 1571 C CA . ALA A 1 215 ? 2.827 -0.963 11.401 1.00 93.38 215 ALA A CA 1
ATOM 1572 C C . ALA A 1 215 ? 3.586 0.207 10.755 1.00 93.38 215 ALA A C 1
ATOM 1574 O O . ALA A 1 215 ? 4.239 0.029 9.729 1.00 93.38 215 ALA A O 1
ATOM 1575 N N . SER A 1 216 ? 3.584 1.381 11.394 1.00 92.56 216 SER A N 1
ATOM 1576 C CA . SER A 1 216 ? 4.356 2.543 10.937 1.00 92.56 216 SER A CA 1
ATOM 1577 C C . SER A 1 216 ? 5.866 2.301 11.016 1.00 92.56 216 SER A C 1
ATOM 1579 O O . SER A 1 216 ? 6.617 2.754 10.154 1.00 92.56 216 SER A O 1
ATOM 1581 N N . SER A 1 217 ? 6.335 1.585 12.044 1.00 90.69 217 SER A N 1
ATOM 1582 C CA . SER A 1 217 ? 7.737 1.169 12.160 1.00 90.69 217 SER A CA 1
ATOM 1583 C C . SER A 1 217 ? 8.124 0.192 11.049 1.00 90.69 217 SER A C 1
ATOM 1585 O O . SER A 1 217 ? 9.153 0.388 10.403 1.00 90.69 217 SER A O 1
ATOM 1587 N N . CYS A 1 218 ? 7.274 -0.801 10.767 1.00 91.38 218 CYS A N 1
ATOM 1588 C CA . CYS A 1 218 ? 7.474 -1.741 9.665 1.00 91.38 218 CYS A CA 1
ATOM 1589 C C . CYS A 1 218 ? 7.483 -1.032 8.306 1.00 91.38 218 CYS A C 1
ATOM 1591 O O . CYS A 1 218 ? 8.371 -1.278 7.499 1.00 91.38 218 CYS A O 1
ATOM 1593 N N . PHE A 1 219 ? 6.556 -0.100 8.070 1.00 91.75 219 PHE A N 1
ATOM 1594 C CA . PHE A 1 219 ? 6.547 0.702 6.848 1.00 91.75 219 PHE A CA 1
ATOM 1595 C C . PHE A 1 219 ? 7.858 1.484 6.691 1.00 91.75 219 PHE A C 1
ATOM 1597 O O . PHE A 1 219 ? 8.501 1.426 5.646 1.00 91.75 219 PHE A O 1
ATOM 1604 N N . ARG A 1 220 ? 8.313 2.170 7.748 1.00 89.31 220 ARG A N 1
ATOM 1605 C CA . ARG A 1 220 ? 9.590 2.901 7.721 1.00 89.31 220 ARG A CA 1
ATOM 1606 C C . ARG A 1 220 ? 10.782 1.974 7.483 1.00 89.31 220 ARG A C 1
ATOM 1608 O O . ARG A 1 220 ? 11.676 2.334 6.719 1.00 89.31 220 ARG A O 1
ATOM 1615 N N . SER A 1 221 ? 10.809 0.790 8.094 1.00 87.62 221 SER A N 1
ATOM 1616 C CA . SER A 1 221 ? 11.926 -0.149 7.941 1.00 87.62 221 SER A CA 1
ATOM 1617 C C . SER A 1 221 ? 12.035 -0.721 6.525 1.00 87.62 221 SER A C 1
ATOM 1619 O O . SER A 1 221 ? 13.154 -0.970 6.079 1.00 87.62 221 SER A O 1
ATOM 1621 N N . THR A 1 222 ? 10.927 -0.821 5.781 1.00 89.56 222 THR A N 1
ATOM 1622 C CA . THR A 1 222 ? 10.928 -1.205 4.357 1.00 89.56 222 THR A CA 1
ATOM 1623 C C . THR A 1 222 ? 11.764 -0.254 3.492 1.00 89.56 222 THR A C 1
ATOM 1625 O O . THR A 1 222 ? 12.393 -0.694 2.535 1.00 89.56 222 THR A O 1
ATOM 1628 N N . PHE A 1 223 ? 11.832 1.032 3.844 1.00 84.69 223 PHE A N 1
ATOM 1629 C CA . PHE A 1 223 ? 12.554 2.056 3.075 1.00 84.69 223 PHE A CA 1
ATOM 1630 C C . PHE A 1 223 ? 13.843 2.549 3.753 1.00 84.69 223 PHE A C 1
ATOM 1632 O O . PHE A 1 223 ? 14.710 3.116 3.087 1.00 84.69 223 PHE A O 1
ATOM 1639 N N . SER A 1 224 ? 14.004 2.312 5.059 1.00 70.12 224 SER A N 1
ATOM 1640 C CA . SER A 1 224 ? 15.155 2.748 5.861 1.00 70.12 224 SER A CA 1
ATOM 1641 C C . SER A 1 224 ? 16.541 2.324 5.347 1.00 70.12 224 SER A C 1
ATOM 1643 O O . SER A 1 224 ? 17.465 3.115 5.539 1.00 70.12 224 SER A O 1
ATOM 1645 N N . PRO A 1 225 ? 16.766 1.145 4.730 1.00 61.03 225 PRO A N 1
ATOM 1646 C CA . PRO A 1 225 ? 18.092 0.833 4.193 1.00 61.03 225 PRO A CA 1
ATOM 1647 C C . PRO A 1 225 ? 18.449 1.650 2.937 1.00 61.03 225 PRO A C 1
ATOM 1649 O O . PRO A 1 225 ? 19.617 1.688 2.560 1.00 61.03 225 PRO A O 1
ATOM 1652 N N . VAL A 1 226 ? 17.475 2.305 2.292 1.00 54.88 226 VAL A N 1
ATOM 1653 C CA . VAL A 1 226 ? 17.643 2.973 0.986 1.00 54.88 226 VAL A CA 1
ATOM 1654 C C . VAL A 1 226 ? 17.460 4.493 1.079 1.00 54.88 226 VAL A C 1
ATOM 1656 O O . VAL A 1 226 ? 18.078 5.249 0.332 1.00 54.88 226 VAL A O 1
ATOM 1659 N N . ALA A 1 227 ? 16.638 4.958 2.016 1.00 50.75 227 ALA A N 1
ATOM 1660 C CA . ALA A 1 227 ? 16.352 6.360 2.255 1.00 50.75 227 ALA A CA 1
ATOM 1661 C C . ALA A 1 227 ? 16.819 6.733 3.664 1.00 50.75 227 ALA A C 1
ATOM 1663 O O . ALA A 1 227 ? 16.226 6.293 4.647 1.00 50.75 227 ALA A O 1
ATOM 1664 N N . GLY A 1 228 ? 17.862 7.563 3.785 1.00 48.84 228 GLY A N 1
ATOM 1665 C CA . GLY A 1 228 ? 18.161 8.224 5.060 1.00 48.84 228 GLY A CA 1
ATOM 1666 C C . GLY A 1 228 ? 16.863 8.819 5.616 1.00 48.84 228 GLY A C 1
ATOM 1667 O O . GLY A 1 228 ? 16.132 9.449 4.854 1.00 48.84 228 GLY A O 1
ATOM 1668 N N . GLY A 1 229 ? 16.547 8.539 6.887 1.00 49.25 229 GLY A N 1
ATOM 1669 C CA . GLY A 1 229 ? 15.188 8.470 7.465 1.00 49.25 229 GLY A CA 1
ATOM 1670 C C . GLY A 1 229 ? 14.233 9.673 7.341 1.00 49.25 229 GLY A C 1
ATOM 1671 O O . GLY A 1 229 ? 13.162 9.646 7.934 1.00 49.25 229 GLY A O 1
ATOM 1672 N N . ALA A 1 230 ? 14.580 10.707 6.577 1.00 51.16 230 ALA A N 1
ATOM 1673 C CA . ALA A 1 230 ? 13.762 11.877 6.289 1.00 51.16 230 ALA A CA 1
ATOM 1674 C C . ALA A 1 230 ? 12.703 11.665 5.183 1.00 51.16 230 ALA A C 1
ATOM 1676 O O . ALA A 1 230 ? 11.673 12.326 5.217 1.00 51.16 230 ALA A O 1
ATOM 1677 N N . LEU A 1 231 ? 12.904 10.762 4.209 1.00 51.94 231 LEU A N 1
ATOM 1678 C CA . LEU A 1 231 ? 11.972 10.613 3.064 1.00 51.94 231 LEU A CA 1
ATOM 1679 C C . LEU A 1 231 ? 10.739 9.738 3.353 1.00 51.94 231 LEU A C 1
ATOM 1681 O O . LEU A 1 231 ? 9.828 9.660 2.535 1.00 51.94 231 LEU A O 1
ATOM 1685 N N . THR A 1 232 ? 10.708 9.072 4.506 1.00 58.78 232 THR A N 1
ATOM 1686 C CA . THR A 1 232 ? 9.654 8.126 4.919 1.00 58.78 232 THR A CA 1
ATOM 1687 C C . THR A 1 232 ? 8.801 8.670 6.058 1.00 58.78 232 THR A C 1
ATOM 1689 O O . THR A 1 232 ? 8.172 7.893 6.777 1.00 58.78 232 THR A O 1
ATOM 1692 N N . ALA A 1 233 ? 8.868 9.980 6.303 1.00 59.41 233 ALA A N 1
ATOM 1693 C CA . ALA A 1 233 ? 8.238 10.625 7.441 1.00 59.41 233 ALA A CA 1
ATOM 1694 C C . ALA A 1 233 ? 6.710 10.587 7.292 1.00 59.41 233 ALA A C 1
ATOM 1696 O O . ALA A 1 233 ? 6.091 11.518 6.798 1.00 59.41 233 ALA A O 1
ATOM 1697 N N . LEU A 1 234 ? 6.107 9.475 7.720 1.00 78.19 234 LEU A N 1
ATOM 1698 C CA . LEU A 1 234 ? 4.761 9.476 8.277 1.00 78.19 234 LEU A CA 1
ATOM 1699 C C . LEU A 1 234 ? 4.806 10.476 9.440 1.00 78.19 234 LEU A C 1
ATOM 1701 O O . LEU A 1 234 ? 5.338 10.136 10.505 1.00 78.19 234 LEU A O 1
ATOM 1705 N N . ASN A 1 235 ? 4.390 11.721 9.203 1.00 83.38 235 ASN A N 1
ATOM 1706 C CA . ASN A 1 235 ? 4.451 12.753 10.231 1.00 83.38 235 ASN A CA 1
ATOM 1707 C C . ASN A 1 235 ? 3.445 12.426 11.337 1.00 83.38 235 ASN A C 1
ATOM 1709 O O . ASN A 1 235 ? 2.457 11.723 11.114 1.00 83.38 235 ASN A O 1
ATOM 1713 N N . SER A 1 236 ? 3.696 12.940 12.540 1.00 85.00 236 SER A N 1
ATOM 1714 C CA . SER A 1 236 ? 2.764 12.794 13.663 1.00 85.00 236 SER A CA 1
ATOM 1715 C C . SER A 1 236 ? 1.372 13.315 13.322 1.00 85.00 236 SER A C 1
ATOM 1717 O O . SER A 1 236 ? 0.387 12.713 13.734 1.00 85.00 236 SER A O 1
ATOM 1719 N N . ASP A 1 237 ? 1.308 14.399 12.551 1.00 87.38 237 ASP A N 1
ATOM 1720 C CA . ASP A 1 237 ? 0.068 15.107 12.242 1.00 87.38 237 ASP A CA 1
ATOM 1721 C C . ASP A 1 237 ? -0.780 14.311 11.247 1.00 87.38 237 ASP A C 1
ATOM 1723 O O . ASP A 1 237 ? -1.959 14.085 11.499 1.00 87.38 237 ASP A O 1
ATOM 1727 N N . ASP A 1 238 ? -0.157 13.777 10.190 1.00 88.00 238 ASP A N 1
ATOM 1728 C CA . ASP A 1 238 ? -0.825 12.909 9.211 1.00 88.00 238 ASP A CA 1
ATOM 1729 C C . ASP A 1 238 ? -1.377 11.640 9.880 1.00 88.00 238 ASP A C 1
ATOM 1731 O O . ASP A 1 238 ? -2.453 11.137 9.547 1.00 88.00 238 ASP A O 1
ATOM 1735 N N . LEU A 1 239 ? -0.633 11.110 10.856 1.00 87.94 239 LEU A N 1
ATOM 1736 C CA . LEU A 1 239 ? -1.066 9.957 11.629 1.00 87.94 239 LEU A CA 1
ATOM 1737 C C . LEU A 1 239 ? -2.224 10.312 12.566 1.00 87.94 239 LEU A C 1
ATOM 1739 O O . LEU A 1 239 ? -3.179 9.550 12.665 1.00 87.94 239 LEU A O 1
ATOM 1743 N N . ALA A 1 240 ? -2.159 11.463 13.235 1.00 89.31 240 ALA A N 1
ATOM 1744 C CA . ALA A 1 240 ? -3.242 11.946 14.083 1.00 89.31 240 ALA A CA 1
ATOM 1745 C C . ALA A 1 240 ? -4.527 12.176 13.272 1.00 89.31 240 ALA A C 1
ATOM 1747 O O . ALA A 1 240 ? -5.602 11.774 13.717 1.00 89.31 240 ALA A O 1
ATOM 1748 N N . GLU A 1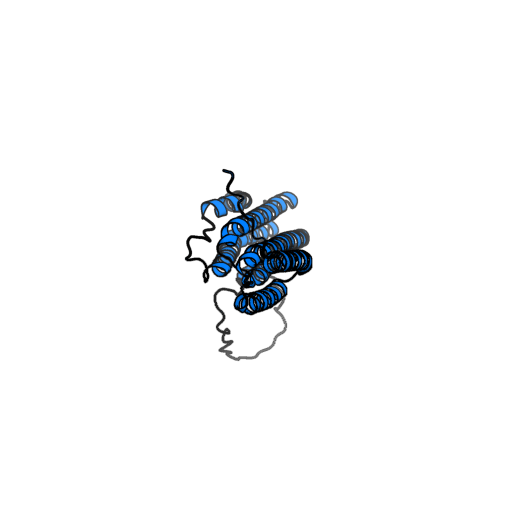 241 ? -4.417 12.737 12.065 1.00 91.25 241 GLU A N 1
ATOM 1749 C CA . GLU A 1 241 ? -5.538 12.904 11.136 1.00 91.25 241 GLU A CA 1
ATOM 1750 C C . GLU A 1 241 ? -6.123 11.550 10.717 1.00 91.25 241 GLU A C 1
ATOM 1752 O O . GLU A 1 241 ? -7.336 11.347 10.801 1.00 91.25 241 GLU A O 1
ATOM 1757 N N . ALA A 1 242 ? -5.275 10.580 10.359 1.00 89.50 242 ALA A N 1
ATOM 1758 C CA . ALA A 1 242 ? -5.732 9.235 10.016 1.00 89.50 242 ALA A CA 1
ATOM 1759 C C . ALA A 1 242 ? -6.465 8.542 11.182 1.00 89.50 242 ALA A C 1
ATOM 1761 O O . ALA A 1 242 ? -7.373 7.745 10.958 1.00 89.50 242 ALA A O 1
ATOM 1762 N N . LEU A 1 243 ? -6.098 8.837 12.430 1.00 91.31 243 LEU A N 1
ATOM 1763 C CA . LEU A 1 243 ? -6.697 8.228 13.622 1.00 91.31 243 LEU A CA 1
ATOM 1764 C C . LEU A 1 243 ? -7.874 9.011 14.212 1.00 91.31 243 LEU A C 1
ATOM 1766 O O . LEU A 1 243 ? -8.560 8.478 15.088 1.00 91.31 243 LEU A O 1
ATOM 1770 N N . ALA A 1 244 ? -8.154 10.220 13.717 1.00 90.50 244 ALA A N 1
ATOM 1771 C CA . ALA A 1 244 ? -9.207 11.097 14.226 1.00 90.50 244 ALA A CA 1
ATOM 1772 C C . ALA A 1 244 ? -10.577 10.411 14.449 1.00 90.50 244 ALA A C 1
ATOM 1774 O O . ALA A 1 244 ? -11.193 10.688 15.483 1.00 90.50 244 ALA A O 1
ATOM 1775 N N . PRO A 1 245 ? -11.047 9.477 13.588 1.00 88.00 245 PRO A N 1
ATOM 1776 C CA . PRO A 1 245 ? -12.313 8.771 13.811 1.00 88.00 245 PRO A CA 1
ATOM 1777 C C . PRO A 1 245 ? -12.372 7.959 15.115 1.00 88.00 245 PRO A C 1
ATOM 1779 O O . PRO A 1 245 ? -13.451 7.778 15.675 1.00 88.00 245 PRO A O 1
ATOM 1782 N N . LEU A 1 246 ? -11.229 7.459 15.601 1.00 86.44 246 LEU A N 1
ATOM 1783 C CA . LEU A 1 246 ? -11.148 6.656 16.825 1.00 86.44 246 LEU A CA 1
ATOM 1784 C C . LEU A 1 246 ? -10.752 7.459 18.056 1.00 86.44 246 LEU A C 1
ATOM 1786 O O . LEU A 1 246 ? -11.175 7.101 19.155 1.00 86.44 246 LEU A O 1
ATOM 1790 N N . THR A 1 247 ? -9.965 8.522 17.898 1.00 82.00 247 THR A N 1
ATOM 1791 C CA . THR A 1 247 ? -9.475 9.320 19.029 1.00 82.00 247 THR A CA 1
ATOM 1792 C C . THR A 1 247 ? -10.631 9.871 19.864 1.00 82.00 247 THR A C 1
ATOM 1794 O O . THR A 1 247 ? -10.647 9.675 21.075 1.00 82.00 247 THR A O 1
ATOM 1797 N N . ALA A 1 248 ? -11.669 10.416 19.218 1.00 75.69 248 ALA A N 1
ATOM 1798 C CA . ALA A 1 248 ? -12.860 10.916 19.910 1.00 75.69 248 ALA A CA 1
ATOM 1799 C C . ALA A 1 248 ? -13.594 9.821 20.710 1.00 75.69 248 ALA A C 1
ATOM 1801 O O . ALA A 1 248 ? -14.084 10.070 21.810 1.00 75.69 248 ALA A O 1
ATOM 1802 N N . LEU A 1 249 ? -13.641 8.591 20.183 1.00 78.88 249 LEU A N 1
ATOM 1803 C CA . LEU A 1 249 ? -14.278 7.455 20.851 1.00 78.88 249 LEU A CA 1
ATOM 1804 C C . LEU A 1 249 ? -13.462 6.989 22.065 1.00 78.88 249 LEU A C 1
ATOM 1806 O O . LEU A 1 249 ? -14.027 6.754 23.133 1.00 78.88 249 LEU A O 1
ATOM 1810 N N . VAL A 1 250 ? -12.136 6.903 21.928 1.00 80.56 250 VAL A N 1
ATOM 1811 C CA . VAL A 1 250 ? -11.235 6.499 23.020 1.00 80.56 250 VAL A CA 1
ATOM 1812 C C . VAL A 1 250 ? -11.198 7.543 24.142 1.00 80.56 250 VAL A C 1
ATOM 1814 O O . VAL A 1 250 ? -11.156 7.159 25.313 1.00 80.56 250 VAL A O 1
ATOM 1817 N N . GLU A 1 251 ? -11.241 8.833 23.801 1.00 78.94 251 GLU A N 1
ATOM 1818 C CA . GLU A 1 251 ? -11.281 9.942 24.764 1.00 78.94 251 GLU A CA 1
ATOM 1819 C C . GLU A 1 251 ? -12.620 10.007 25.508 1.00 78.94 251 GLU A C 1
ATOM 1821 O O . GLU A 1 251 ? -12.622 10.063 26.734 1.00 78.94 251 GLU A O 1
ATOM 1826 N N . SER A 1 252 ? -13.750 9.890 24.799 1.00 70.44 252 SER A N 1
ATOM 1827 C CA . SER A 1 252 ? -15.092 9.930 25.412 1.00 70.44 252 SER A CA 1
ATOM 1828 C C . SER A 1 252 ? -15.354 8.820 26.436 1.00 70.44 252 SER A C 1
ATOM 1830 O O . SER A 1 252 ? -16.209 8.971 27.299 1.00 70.44 252 SER A O 1
ATOM 1832 N N . ALA A 1 253 ? -14.624 7.704 26.348 1.00 65.81 253 ALA A N 1
ATOM 1833 C CA . ALA A 1 253 ? -14.746 6.572 27.263 1.00 65.81 253 ALA A CA 1
ATOM 1834 C C . ALA A 1 253 ? -13.716 6.593 28.411 1.00 65.81 253 ALA A C 1
ATOM 1836 O O . ALA A 1 253 ? -13.663 5.648 29.202 1.00 65.81 253 ALA A O 1
ATOM 1837 N N . ALA A 1 254 ? -12.839 7.603 28.462 1.00 59.59 254 ALA A N 1
ATOM 1838 C CA . ALA A 1 254 ? -11.889 7.809 29.555 1.00 59.59 254 ALA A CA 1
ATOM 1839 C C . ALA A 1 254 ? -12.443 8.717 30.674 1.00 59.59 254 ALA A C 1
ATOM 1841 O O . ALA A 1 254 ? -11.865 8.728 31.763 1.00 59.59 254 ALA A O 1
ATOM 1842 N N . GLU A 1 255 ? -13.528 9.450 30.398 1.00 47.81 255 GLU A N 1
ATOM 1843 C CA . GLU A 1 255 ? -14.311 10.257 31.351 1.00 47.81 255 GLU A CA 1
ATOM 1844 C C . GLU A 1 255 ? -15.409 9.431 32.040 1.00 47.81 255 GLU A C 1
ATOM 1846 O O . GLU A 1 255 ? -15.634 9.665 33.252 1.00 47.81 255 GLU A O 1
#

Sequence (255 aa):
KGGDVSESTDPLRDWSGARVSNFLSQLEHGLANLEDGASVAGVLEHAMYCGASLGRVGYDFRALLAPLFEQRFAAIFASGMETAVRVFRGSLDAHRWSTASPMSAVSSTDGDGDDAQKGASAPAGGATSPPYALMSHPPLACLCNGVLNSLNELRHGASPRLAPPLGALFLAALHTSASELANHAIARDLTVTGDEGRAHLQACRAFVEIFVPFASSCFRSTFSPVAGGALTALNSDDLAEALAPLTALVESAAE

pLDDT: mean 81.84, std 19.72, range [27.11, 98.12]

Radius of gyration: 25.72 Å; chains: 1; bounding box: 53×63×88 Å

Foldseek 3Di:
DDDPPPPPPPVVVVVLVVVVVVVVVVVLVVLVPDLFLVVLLVVLVVLQVVLVVCVVVVRRCNVVVLVSSLVSLLVNLLVLLVVLLVVLLVCLVVDFFAPPQPVVVPDDDDDDDDDDDDDDDDDPDDLLDADPLCVSPVSLVSSLVSLSRSLVRNLSSQDLVCLVVSLVSVLLSLLSNLLSLLVSCVVVVLLDPDRRVVSSLSVLCCSLPPRLVSSLVSSQVSRVVPDVSPSNDPDPVSNCVSNVSSVVSNVVVVD

Secondary structure (DSSP, 8-state):
----------HHHHHHHHHHHHHHHHHHHHHTT--SHHHHHHHHHHHHHHHHHHHTTT---GGGHHHHHHHHHHHHHHHHHHHHHHHHHHHHHH----SS-GGGG---------------------S-SPPGGGTT-HHHHHHHHHHHHHHHHHGGG--TTTHHHHHHHHHHHHHHHHHHHHHHHHHTTTTSSSHHHHHHHHHHHHIIIIIHHHHHHHHHHHHTTTS-TTTT---HHHHHHHHHHHHHHHHHTT-

InterPro domains:
  IPR007255 Conserved oligomeric Golgi complex subunit 8 [PF04124] (13-85)
  IPR007255 Conserved oligomeric Golgi complex subunit 8 [PTHR21311] (12-252)

Organism: NCBI:txid41880